Protein AF-A0A0D2IJ71-F1 (afdb_monomer_lite)

Sequence (264 aa):
MADVPNVIMETFVKALTQLKDAGAIVVDTTTNYTGAQLYTELGTKEKLLSQLTNFRTSMDDFLQHLRSKTCAIMQDPTEDFPHRDIELWKWALEASPDKGASKGAFRRDIYFAGEGGIVGVLERSDLDALVFPTTAKMSDHFAAGGGLPVITVPMGYLPQETETKWNARRDLVTEAPNKPFALGITGKAFSEPALIRIAAVFGGSSQVRLHARHYKLPASDFGSIMLGVTEIIKGLAVMLLLRKLASLSACSKVKGQLGRSTFN

Foldseek 3Di:
DPPDDPVLVVLVVVLVVLLVVLPDDDDDLPVQLQCPVVVVPDDPVLLLLLVLLVVCVVCVVVLVVCVVCQVVLQPDVVNVPPVNPCVSSVSSNVAHCVDDSSVVSNVSLLCLLDCNHDPVSCVVVVHAKDKDWPVPVSNVSNCVSVVWDKDKDWRAFDAQPKDFDAPPVNPDTPDHGRHIIIMIMIGDPPSVVVSVVSRVSSCVRRVRVVVHDDPDDDPDDVVNVVVVVVVVVVVVVVVVVVPPPPPPPPPDPDDDDDDDDDDD

Radius of gyration: 31.79 Å; chains: 1; bounding box: 114×88×58 Å

InterPro domains:
  IPR036928 Amidase signature (AS) superfamily [G3DSA:3.90.1300.10] (2-210)
  IPR036928 Amidase signature (AS) superfamily [SSF75304] (7-202)

Organism: Cladophialophora bantiana (strain ATCC 10958 / CBS 173.52 / CDC B-1940 / NIH 8579) (NCBI:txid1442370)

pLDDT: mean 82.83, std 18.31, range [32.78, 98.12]

Secondary structure (DSSP, 8-state):
-TTS-HHHHHHHHHHHHHHHHTT------GGG-THHHHHHHS-HHHHHHHHHHHHHHHSHHHHHHHHTTHHHHHH-GGGTTTTS--HHHHHHHH--TTSHHHHHHHHHHHHHHTTTSHHHHHHHTT-SEEEEETT-HHHHHHHHHTT--EEEEEEEE--TT---EE-TTSSSEEE-TT-EEEEEEEESTT-HHHHHHHHHHHHHHH-GGGG---SS--S--HHHHHHHHHHHHHHHHHHHHTTSSSSSSSSS--SS--------

Structure (mmCIF, N/CA/C/O backbone):
data_AF-A0A0D2IJ71-F1
#
_entry.id   AF-A0A0D2IJ71-F1
#
loop_
_atom_site.group_PDB
_atom_site.id
_atom_site.type_symbol
_atom_site.label_atom_id
_atom_site.label_alt_id
_atom_site.label_comp_id
_atom_site.label_asym_id
_atom_site.label_entity_id
_atom_site.label_seq_id
_atom_site.pdbx_PDB_ins_code
_atom_site.Cartn_x
_atom_site.Cartn_y
_atom_site.Cartn_z
_atom_site.occupancy
_atom_site.B_iso_or_equiv
_atom_site.auth_seq_id
_atom_site.auth_comp_id
_atom_site.auth_asym_id
_atom_site.auth_atom_id
_atom_site.pdbx_PDB_model_num
ATOM 1 N N . MET A 1 1 ? 7.033 9.416 6.584 1.00 45.84 1 MET A N 1
ATOM 2 C CA . MET A 1 1 ? 5.572 9.677 6.655 1.00 45.84 1 MET A CA 1
ATOM 3 C C . MET A 1 1 ? 5.155 11.049 6.089 1.00 45.84 1 MET A C 1
ATOM 5 O O . MET A 1 1 ? 3.997 11.409 6.235 1.00 45.84 1 MET A O 1
ATOM 9 N N . ALA A 1 2 ? 6.032 11.793 5.399 1.00 45.34 2 ALA A N 1
ATOM 10 C CA . ALA A 1 2 ? 5.814 13.212 5.073 1.00 45.34 2 ALA A CA 1
ATOM 11 C C . ALA A 1 2 ? 4.742 13.538 4.000 1.00 45.34 2 ALA A C 1
ATOM 13 O O . ALA A 1 2 ? 4.503 14.712 3.758 1.00 45.34 2 ALA A O 1
ATOM 14 N N . ASP A 1 3 ? 4.066 12.545 3.407 1.00 63.69 3 ASP A N 1
ATOM 15 C CA . ASP A 1 3 ? 3.124 12.745 2.285 1.00 63.69 3 ASP A CA 1
ATOM 16 C C . ASP A 1 3 ? 1.668 12.339 2.586 1.00 63.69 3 ASP A C 1
ATOM 18 O O . ASP A 1 3 ? 0.834 12.283 1.681 1.00 63.69 3 ASP A O 1
ATOM 22 N N . VAL A 1 4 ? 1.323 12.016 3.839 1.00 77.25 4 VAL A N 1
ATOM 23 C CA . VAL A 1 4 ? -0.066 11.666 4.184 1.00 77.25 4 VAL A CA 1
ATOM 24 C C . VAL A 1 4 ? -0.825 12.927 4.617 1.00 77.25 4 VAL A C 1
ATOM 26 O O . VAL A 1 4 ? -0.413 13.559 5.589 1.00 77.25 4 VAL A O 1
ATOM 29 N N . PRO A 1 5 ? -1.939 13.296 3.952 1.00 85.31 5 PRO A N 1
ATOM 30 C CA . PRO A 1 5 ? -2.751 14.446 4.345 1.00 85.31 5 PRO A CA 1
ATOM 31 C C . PRO A 1 5 ? -3.176 14.403 5.819 1.00 85.31 5 PRO A C 1
ATOM 33 O O . PRO A 1 5 ? -3.582 13.350 6.313 1.00 85.31 5 PRO A O 1
ATOM 36 N N . ASN A 1 6 ? -3.174 15.559 6.493 1.00 89.62 6 ASN A N 1
ATOM 37 C CA . ASN A 1 6 ? -3.509 15.672 7.922 1.00 89.62 6 ASN A CA 1
ATOM 38 C C . ASN A 1 6 ? -4.846 15.009 8.276 1.00 89.62 6 ASN A C 1
ATOM 40 O O . ASN A 1 6 ? -4.911 14.243 9.230 1.00 89.62 6 ASN A O 1
ATOM 44 N N . VAL A 1 7 ? -5.886 15.207 7.457 1.00 92.00 7 VAL A N 1
ATOM 45 C CA . VAL A 1 7 ? -7.207 14.592 7.681 1.00 92.00 7 VAL A CA 1
ATOM 46 C C . VAL A 1 7 ? -7.154 13.060 7.721 1.00 92.00 7 VAL A C 1
ATOM 48 O O . VAL A 1 7 ? -7.860 12.422 8.505 1.00 92.00 7 VAL A O 1
ATOM 51 N N . ILE A 1 8 ? -6.288 12.449 6.908 1.00 93.31 8 ILE A N 1
ATOM 52 C CA . ILE A 1 8 ? -6.104 10.996 6.888 1.00 93.31 8 ILE A CA 1
ATOM 53 C C . ILE A 1 8 ? -5.369 10.554 8.153 1.00 93.31 8 ILE A C 1
ATOM 55 O O . ILE A 1 8 ? -5.769 9.564 8.760 1.00 93.31 8 ILE A O 1
ATOM 59 N N . MET A 1 9 ? -4.353 11.303 8.591 1.00 93.25 9 MET A N 1
ATOM 60 C CA . MET A 1 9 ? -3.624 11.006 9.828 1.00 93.25 9 MET A CA 1
ATOM 61 C C . MET A 1 9 ? -4.495 11.163 11.079 1.00 93.25 9 MET A C 1
ATOM 63 O O . MET A 1 9 ? -4.471 10.299 11.949 1.00 93.25 9 MET A O 1
ATOM 67 N N . GLU A 1 10 ? -5.318 12.206 11.161 1.00 94.75 10 GLU A N 1
ATOM 68 C CA . GLU A 1 10 ? -6.273 12.392 12.261 1.00 94.75 10 GLU A CA 1
ATOM 69 C C . GLU A 1 10 ? -7.296 11.253 12.319 1.00 94.75 10 GLU A C 1
ATOM 71 O O . GLU A 1 10 ? -7.611 10.734 13.391 1.00 94.75 10 GLU A O 1
ATOM 76 N N . THR A 1 11 ? -7.798 10.827 11.157 1.00 95.19 11 THR A N 1
ATOM 77 C CA . THR A 1 11 ? -8.724 9.691 11.071 1.00 95.19 11 THR A CA 1
ATOM 78 C C . THR A 1 11 ? -8.025 8.379 11.428 1.00 95.19 11 THR A C 1
ATOM 80 O O . THR A 1 11 ? -8.609 7.538 12.106 1.00 95.19 11 THR A O 1
ATOM 83 N N . PHE A 1 12 ? -6.757 8.221 11.051 1.00 95.69 12 PHE A N 1
ATOM 84 C CA . PHE A 1 12 ? -5.942 7.073 11.434 1.00 95.69 12 PHE A CA 1
ATOM 85 C C . PHE A 1 12 ? -5.731 6.997 12.949 1.00 95.69 12 PHE A C 1
ATOM 87 O O . PHE A 1 12 ? -5.921 5.936 13.531 1.00 95.69 12 PHE A O 1
ATOM 94 N N . VAL A 1 13 ? -5.440 8.116 13.619 1.00 95.44 13 VAL A N 1
ATOM 95 C CA . VAL A 1 13 ? -5.340 8.151 15.089 1.00 95.44 13 VAL A CA 1
ATOM 96 C C . VAL A 1 13 ? -6.660 7.728 15.744 1.00 95.44 13 VAL A C 1
ATOM 98 O O . VAL A 1 13 ? -6.646 6.941 16.688 1.00 95.44 13 VAL A O 1
ATOM 101 N N . LYS A 1 14 ? -7.809 8.167 15.211 1.00 95.19 14 LYS A N 1
ATOM 102 C CA . LYS A 1 14 ? -9.128 7.699 15.680 1.00 95.19 14 LYS A CA 1
ATOM 103 C C . LYS A 1 14 ? -9.311 6.195 15.466 1.00 95.19 14 LYS A C 1
ATOM 105 O O . LYS A 1 14 ? -9.817 5.520 16.359 1.00 95.19 14 LYS A O 1
ATOM 110 N N . ALA A 1 15 ? -8.868 5.665 14.327 1.00 95.44 15 ALA A N 1
ATOM 111 C CA . ALA A 1 15 ? -8.917 4.234 14.045 1.00 95.44 15 ALA A CA 1
ATOM 112 C C . ALA A 1 15 ? -8.064 3.419 15.036 1.00 95.44 15 ALA A C 1
ATOM 114 O O . ALA A 1 15 ? -8.501 2.366 15.499 1.00 95.44 15 ALA A O 1
ATOM 115 N N . LEU A 1 16 ? -6.889 3.926 15.429 1.00 95.50 16 LEU A N 1
ATOM 116 C CA . LEU A 1 16 ? -6.069 3.307 16.476 1.00 95.50 16 LEU A CA 1
ATOM 117 C C . LEU A 1 16 ? -6.793 3.282 17.827 1.00 95.50 16 LEU A C 1
ATOM 119 O O . LEU A 1 16 ? -6.736 2.270 18.522 1.00 95.50 16 LEU A O 1
ATOM 123 N N . THR A 1 17 ? -7.497 4.357 18.193 1.00 95.56 17 THR A N 1
ATOM 124 C CA . THR A 1 17 ? -8.326 4.382 19.410 1.00 95.56 17 THR A CA 1
ATOM 125 C C . THR A 1 17 ? -9.444 3.344 19.345 1.00 95.56 17 THR A C 1
ATOM 127 O O . THR A 1 17 ? -9.599 2.573 20.281 1.00 95.56 17 THR A O 1
ATOM 130 N N . GLN A 1 18 ? -10.149 3.229 18.217 1.00 94.19 18 GLN A N 1
ATOM 131 C CA . GLN A 1 18 ? -11.199 2.215 18.040 1.00 94.19 18 GLN A CA 1
ATOM 132 C C . GLN A 1 18 ? -10.670 0.781 18.177 1.00 94.19 18 GLN A C 1
ATOM 134 O O . GLN A 1 18 ? -11.351 -0.078 18.733 1.00 94.19 18 GLN A O 1
ATOM 139 N N . LEU A 1 19 ? -9.457 0.510 17.686 1.00 94.88 19 LEU A N 1
ATOM 140 C CA . LEU A 1 19 ? -8.803 -0.786 17.877 1.00 94.88 19 LEU A CA 1
ATOM 141 C C . LEU A 1 19 ? -8.450 -1.029 19.351 1.00 94.88 19 LEU A C 1
ATOM 143 O O . LEU A 1 19 ? -8.685 -2.130 19.845 1.00 94.88 19 LEU A O 1
ATOM 147 N N . LYS A 1 20 ? -7.944 -0.011 20.066 1.00 95.44 20 LYS A N 1
ATOM 148 C CA . LYS A 1 20 ? -7.693 -0.095 21.517 1.00 95.44 20 LYS A CA 1
ATOM 149 C C . LYS A 1 20 ? -8.969 -0.391 22.299 1.00 95.44 20 LYS A C 1
ATOM 151 O O . LYS A 1 20 ? -8.970 -1.293 23.129 1.00 95.44 20 LYS A O 1
ATOM 156 N N . ASP A 1 21 ? -10.055 0.315 21.993 1.00 94.81 21 ASP A N 1
ATOM 157 C CA . ASP A 1 21 ? -11.359 0.132 22.642 1.00 94.81 21 ASP A CA 1
ATOM 158 C C . ASP A 1 21 ? -11.936 -1.269 22.380 1.00 94.81 21 ASP A C 1
ATOM 160 O O . ASP A 1 21 ? -12.636 -1.831 23.220 1.00 94.81 21 ASP A O 1
ATOM 164 N N . ALA A 1 22 ? -11.594 -1.867 21.236 1.00 93.62 22 ALA A N 1
ATOM 165 C CA . ALA A 1 22 ? -11.926 -3.248 20.901 1.00 93.62 22 ALA A CA 1
ATOM 166 C C . ALA A 1 22 ? -10.985 -4.296 21.538 1.00 93.62 22 ALA A C 1
ATOM 168 O O . ALA A 1 22 ? -11.128 -5.489 21.267 1.00 93.62 22 ALA A O 1
ATOM 169 N N . GLY A 1 23 ? -10.037 -3.870 22.379 1.00 94.12 23 GLY A N 1
ATOM 170 C CA . GLY A 1 23 ? -9.135 -4.736 23.141 1.00 94.12 23 GLY A CA 1
ATOM 171 C C . GLY A 1 23 ? -7.744 -4.934 22.534 1.00 94.12 23 GLY A C 1
ATOM 172 O O . GLY A 1 23 ? -6.982 -5.751 23.048 1.00 94.12 23 GLY A O 1
ATOM 173 N N . ALA A 1 24 ? -7.384 -4.220 21.463 1.00 95.38 24 ALA A N 1
ATOM 174 C CA . ALA A 1 24 ? -6.044 -4.317 20.887 1.00 95.38 24 ALA A CA 1
ATOM 175 C C . ALA A 1 24 ? -5.003 -3.554 21.723 1.00 95.38 24 ALA A C 1
ATOM 177 O O . ALA A 1 24 ? -5.217 -2.415 22.143 1.00 95.38 24 ALA A O 1
ATOM 178 N N . ILE A 1 25 ? -3.817 -4.142 21.878 1.00 95.88 25 ILE A N 1
ATOM 179 C CA . ILE A 1 25 ? -2.640 -3.427 22.377 1.00 95.88 25 ILE A CA 1
ATOM 180 C C . ILE A 1 25 ? -1.980 -2.749 21.177 1.00 95.88 25 ILE A C 1
ATOM 182 O O . ILE A 1 25 ? -1.459 -3.412 20.286 1.00 95.88 25 ILE A O 1
ATOM 186 N N . VAL A 1 26 ? -2.021 -1.418 21.134 1.00 94.56 26 VAL A N 1
ATOM 187 C CA . VAL A 1 26 ? -1.394 -0.648 20.050 1.00 94.56 26 VAL A CA 1
ATOM 188 C C . VAL A 1 26 ? -0.017 -0.181 20.493 1.00 94.56 26 VAL A C 1
ATOM 190 O O . VAL A 1 26 ? 0.105 0.595 21.443 1.00 94.56 26 VAL A O 1
ATOM 193 N N . VAL A 1 27 ? 0.996 -0.630 19.759 1.00 93.69 27 VAL A N 1
ATOM 194 C CA . VAL A 1 27 ? 2.407 -0.292 19.954 1.00 93.69 27 VAL A CA 1
ATOM 195 C C . VAL A 1 27 ? 2.842 0.678 18.857 1.00 93.69 27 VAL A C 1
ATOM 197 O O . VAL A 1 27 ? 2.508 0.490 17.688 1.00 93.69 27 VAL A O 1
ATOM 200 N N . ASP A 1 28 ? 3.581 1.724 19.226 1.00 91.31 28 ASP A N 1
ATOM 201 C CA . ASP A 1 28 ? 4.226 2.606 18.252 1.00 91.31 28 ASP A CA 1
ATOM 202 C C . ASP A 1 28 ? 5.468 1.913 17.675 1.00 91.31 28 ASP A C 1
ATOM 204 O O . ASP A 1 28 ? 6.398 1.567 18.402 1.00 91.31 28 ASP A O 1
ATOM 208 N N . THR A 1 29 ? 5.475 1.701 16.360 1.00 86.44 29 THR A N 1
ATOM 209 C CA . THR A 1 29 ? 6.545 0.993 15.647 1.00 86.44 29 THR A CA 1
ATOM 210 C C . THR A 1 29 ? 7.462 1.916 14.853 1.00 86.44 29 THR A C 1
ATOM 212 O O . THR A 1 29 ? 8.270 1.431 14.059 1.00 86.44 29 THR A O 1
ATOM 215 N N . THR A 1 30 ? 7.332 3.237 14.998 1.00 80.25 30 THR A N 1
ATOM 216 C CA . THR A 1 30 ? 8.079 4.220 14.193 1.00 80.25 30 THR A CA 1
ATOM 217 C C . THR A 1 30 ? 9.594 4.048 14.299 1.00 80.25 30 THR A C 1
ATOM 219 O O . THR A 1 30 ? 10.293 4.182 13.296 1.00 80.25 30 THR A O 1
ATOM 222 N N . THR A 1 31 ? 10.102 3.675 15.473 1.00 82.00 31 THR A N 1
ATOM 223 C CA . THR A 1 31 ? 11.534 3.440 15.724 1.00 82.00 31 THR A CA 1
ATOM 224 C C . THR A 1 31 ? 12.030 2.080 15.232 1.00 82.00 31 THR A C 1
ATOM 226 O O . THR A 1 31 ? 13.221 1.918 14.975 1.00 82.00 31 THR A O 1
ATOM 229 N N . ASN A 1 32 ? 11.133 1.110 15.044 1.00 86.75 32 ASN A N 1
ATOM 230 C CA . ASN A 1 32 ? 11.485 -0.264 14.675 1.00 86.75 32 ASN A CA 1
ATOM 231 C C . ASN A 1 32 ? 11.434 -0.511 13.160 1.00 86.75 32 ASN A C 1
ATOM 233 O O . ASN A 1 32 ? 11.752 -1.612 12.702 1.00 86.75 32 ASN A O 1
ATOM 237 N N . TYR A 1 33 ? 11.059 0.501 12.375 1.00 86.12 33 TYR A N 1
ATOM 238 C CA . TYR A 1 33 ? 10.909 0.443 10.920 1.00 86.12 33 TYR A CA 1
ATOM 239 C C . TYR A 1 33 ? 12.195 0.896 10.205 1.00 86.12 33 TYR A C 1
ATOM 241 O O . TYR A 1 33 ? 12.263 1.965 9.599 1.00 86.12 33 TYR A O 1
ATOM 249 N N . THR A 1 34 ? 13.243 0.074 10.283 1.00 92.44 34 THR A N 1
ATOM 250 C CA . THR A 1 34 ? 14.621 0.426 9.882 1.00 92.44 34 THR A CA 1
ATOM 251 C C . THR A 1 34 ? 14.779 0.796 8.402 1.00 92.44 34 THR A C 1
ATOM 253 O O . THR A 1 34 ? 15.571 1.674 8.066 1.00 92.44 34 THR A O 1
ATOM 256 N N . GLY A 1 35 ? 13.982 0.211 7.506 1.00 92.06 35 GLY A N 1
ATOM 257 C CA . GLY A 1 35 ? 13.978 0.550 6.083 1.00 92.06 35 GLY A CA 1
ATOM 258 C C . GLY A 1 35 ? 13.175 1.802 5.721 1.00 92.06 35 GLY A C 1
ATOM 259 O O . GLY A 1 35 ? 13.248 2.240 4.573 1.00 92.06 35 GLY A O 1
ATOM 260 N N . ALA A 1 36 ? 12.423 2.403 6.654 1.00 90.44 36 ALA A N 1
ATOM 261 C CA . ALA A 1 36 ? 11.521 3.511 6.330 1.00 90.44 36 ALA A CA 1
ATOM 262 C C . ALA A 1 36 ? 12.259 4.768 5.869 1.00 90.44 36 ALA A C 1
ATOM 264 O O . ALA A 1 36 ? 11.872 5.395 4.877 1.00 90.44 36 ALA A O 1
ATOM 265 N N . GLN A 1 37 ? 13.320 5.138 6.587 1.00 90.25 37 GLN A N 1
ATOM 266 C CA . GLN A 1 37 ? 14.126 6.304 6.243 1.00 90.25 37 GLN A CA 1
ATOM 267 C C . GLN A 1 37 ? 14.838 6.087 4.907 1.00 90.25 37 GLN A C 1
ATOM 269 O O . GLN A 1 37 ? 14.672 6.895 3.996 1.00 90.25 37 GLN A O 1
ATOM 274 N N . LEU A 1 38 ? 15.511 4.941 4.755 1.00 91.31 38 LEU A N 1
ATOM 275 C CA . LEU A 1 38 ? 16.199 4.571 3.517 1.00 91.31 38 LEU A CA 1
ATOM 276 C C . LEU A 1 38 ? 15.254 4.617 2.313 1.00 91.31 38 LEU A C 1
ATOM 278 O O . LEU A 1 38 ? 15.589 5.199 1.289 1.00 91.31 38 LEU A O 1
ATOM 282 N N . TYR A 1 39 ? 14.047 4.058 2.432 1.00 91.56 39 TYR A N 1
ATOM 283 C CA . TYR A 1 39 ? 13.063 4.118 1.353 1.00 91.56 39 TYR A CA 1
ATOM 284 C C . TYR A 1 39 ? 12.580 5.543 1.075 1.00 91.56 39 TYR A C 1
ATOM 286 O O . TYR A 1 39 ? 12.355 5.906 -0.078 1.00 91.56 39 TYR A O 1
ATOM 294 N N . THR A 1 40 ? 12.408 6.367 2.107 1.00 89.12 40 THR A N 1
ATOM 295 C CA . THR A 1 40 ? 11.977 7.762 1.940 1.00 89.12 40 THR A CA 1
ATOM 296 C C . THR A 1 40 ? 13.007 8.563 1.142 1.00 89.12 40 THR A C 1
ATOM 298 O O . THR A 1 40 ? 12.614 9.300 0.240 1.00 89.12 40 THR A O 1
ATOM 301 N N . GLU A 1 41 ? 14.294 8.349 1.411 1.00 91.31 41 GLU A N 1
ATOM 302 C CA . GLU A 1 41 ? 15.420 9.035 0.765 1.00 91.31 41 GLU A CA 1
ATOM 303 C C . GLU A 1 41 ? 15.647 8.611 -0.698 1.00 91.31 41 GLU A C 1
ATOM 305 O O . GLU A 1 41 ? 16.245 9.366 -1.463 1.00 91.31 41 GLU A O 1
ATOM 310 N N . LEU A 1 42 ? 15.136 7.448 -1.123 1.00 90.12 42 LEU A N 1
ATOM 311 C CA . LEU A 1 42 ? 15.241 7.008 -2.518 1.00 90.12 42 LEU A CA 1
ATOM 312 C C . LEU A 1 42 ? 14.436 7.905 -3.471 1.00 90.12 42 LEU A C 1
ATOM 314 O O . LEU A 1 42 ? 13.250 8.195 -3.258 1.00 90.12 42 LEU A O 1
ATOM 318 N N . GLY A 1 43 ? 15.052 8.246 -4.601 1.00 90.62 43 GLY A N 1
ATOM 319 C CA . GLY A 1 43 ? 14.399 8.939 -5.701 1.00 90.62 43 GLY A CA 1
ATOM 320 C C . GLY A 1 43 ? 13.364 8.063 -6.414 1.00 90.62 43 GLY A C 1
ATOM 321 O O . GLY A 1 43 ? 13.421 6.831 -6.399 1.00 90.62 43 GLY A O 1
ATOM 322 N N . THR A 1 44 ? 12.416 8.696 -7.109 1.00 88.19 44 THR A N 1
ATOM 323 C CA . THR A 1 44 ? 11.331 7.997 -7.827 1.00 88.19 44 THR A CA 1
ATOM 324 C C . THR A 1 44 ? 11.854 6.964 -8.828 1.00 88.19 44 THR A C 1
ATOM 326 O O . THR A 1 44 ? 11.320 5.860 -8.911 1.00 88.19 44 THR A O 1
ATOM 329 N N . LYS A 1 45 ? 12.931 7.289 -9.558 1.00 88.00 45 LYS A N 1
ATOM 330 C CA . LYS A 1 45 ? 13.547 6.371 -10.531 1.00 88.00 45 LYS A CA 1
ATOM 331 C C . LYS A 1 45 ? 14.136 5.127 -9.867 1.00 88.00 45 LYS A C 1
ATOM 333 O O . LYS A 1 45 ? 14.041 4.042 -10.423 1.00 88.00 45 LYS A O 1
ATOM 338 N N . GLU A 1 46 ? 14.719 5.270 -8.682 1.00 88.00 46 GLU A N 1
ATOM 339 C CA . GLU A 1 46 ? 15.356 4.164 -7.960 1.00 88.00 46 GLU A CA 1
ATOM 340 C C . GLU A 1 46 ? 14.312 3.223 -7.359 1.00 88.00 46 GLU A C 1
ATOM 342 O O . GLU A 1 46 ? 14.452 2.006 -7.475 1.00 88.00 46 GLU A O 1
ATOM 347 N N . LYS A 1 47 ? 13.234 3.785 -6.789 1.00 89.12 47 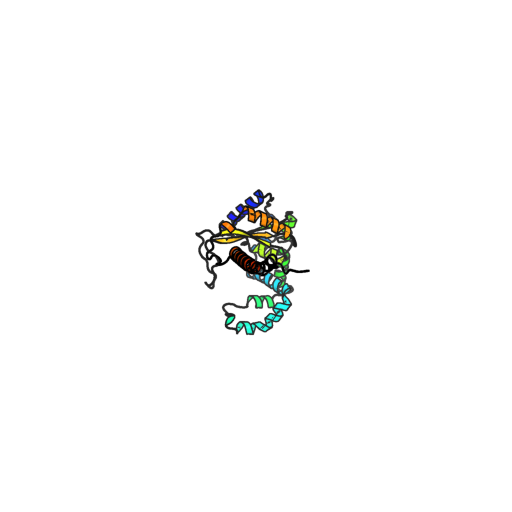LYS A N 1
ATOM 348 C CA . LYS A 1 47 ? 12.060 3.024 -6.332 1.00 89.12 47 LYS A CA 1
ATOM 349 C C . LYS A 1 47 ? 11.452 2.219 -7.480 1.00 89.12 47 LYS A C 1
ATOM 351 O O . LYS A 1 47 ? 11.198 1.027 -7.335 1.00 89.12 47 LYS A O 1
ATOM 356 N N . LEU A 1 48 ? 11.274 2.859 -8.636 1.00 89.81 48 LEU A N 1
ATOM 357 C CA . LEU A 1 48 ? 10.733 2.208 -9.824 1.00 89.81 48 LEU A CA 1
ATOM 358 C C . LEU A 1 48 ? 11.672 1.116 -10.359 1.00 89.81 48 LEU A C 1
ATOM 360 O O . LEU A 1 48 ? 11.210 0.027 -10.676 1.00 89.81 48 LEU A O 1
ATOM 364 N N . LEU A 1 49 ? 12.985 1.358 -10.406 1.00 90.88 49 LEU A N 1
ATOM 365 C CA . LEU A 1 49 ? 13.957 0.353 -10.847 1.00 90.88 49 LEU A CA 1
ATOM 366 C C . LEU A 1 49 ? 13.927 -0.907 -9.969 1.00 90.88 49 LEU A C 1
ATOM 368 O O . LEU A 1 49 ? 14.046 -2.014 -10.493 1.00 90.88 49 LEU A O 1
ATOM 372 N N . SER A 1 50 ? 13.737 -0.742 -8.656 1.00 88.56 50 SER A N 1
ATOM 373 C CA . SER A 1 50 ? 13.548 -1.845 -7.703 1.00 88.56 50 SER A CA 1
ATOM 374 C C . SER A 1 50 ? 12.363 -2.724 -8.108 1.00 88.56 50 SER A C 1
ATOM 376 O O . SER A 1 50 ? 12.521 -3.919 -8.365 1.00 88.56 50 SER A O 1
ATOM 378 N N . GLN A 1 51 ? 11.201 -2.092 -8.299 1.00 88.56 51 GLN A N 1
ATOM 379 C CA . GLN A 1 51 ? 9.952 -2.756 -8.678 1.00 88.56 51 GLN A CA 1
ATOM 380 C C . GLN A 1 51 ? 10.051 -3.443 -10.042 1.00 88.56 51 GLN A C 1
ATOM 382 O O . GLN A 1 51 ? 9.634 -4.589 -10.182 1.00 88.56 51 GLN A O 1
ATOM 387 N N . LEU A 1 52 ? 10.635 -2.777 -11.041 1.00 90.56 52 LEU A N 1
ATOM 388 C CA . LEU A 1 52 ? 10.798 -3.344 -12.381 1.00 90.56 52 LEU A CA 1
ATOM 389 C C . LEU A 1 52 ? 11.775 -4.523 -12.390 1.00 90.56 52 LEU A C 1
ATOM 391 O O . LEU A 1 52 ? 11.548 -5.487 -13.115 1.00 90.56 52 LEU A O 1
ATOM 395 N N . THR A 1 53 ? 12.831 -4.485 -11.570 1.00 90.19 53 THR A N 1
ATOM 396 C CA . THR A 1 53 ? 13.780 -5.604 -11.463 1.00 90.19 53 THR A CA 1
ATOM 397 C C . THR A 1 53 ? 13.135 -6.813 -10.781 1.00 90.19 53 THR A C 1
ATOM 399 O O . THR A 1 53 ? 13.311 -7.943 -11.242 1.00 90.19 53 THR A O 1
ATOM 402 N N . ASN A 1 54 ? 12.333 -6.590 -9.734 1.00 87.56 54 ASN A N 1
ATOM 403 C CA . ASN A 1 54 ? 11.544 -7.647 -9.099 1.00 87.56 54 ASN A CA 1
ATOM 404 C C . ASN A 1 54 ? 10.511 -8.236 -10.081 1.00 87.56 54 ASN A C 1
ATOM 406 O O . ASN A 1 54 ? 10.477 -9.448 -10.294 1.00 87.56 54 ASN A O 1
ATOM 410 N N . PHE A 1 55 ? 9.750 -7.379 -10.768 1.00 88.12 55 PHE A N 1
ATOM 411 C CA . PHE A 1 55 ? 8.783 -7.787 -11.788 1.00 88.12 55 PHE A CA 1
ATOM 412 C C . PHE A 1 55 ? 9.434 -8.596 -12.913 1.00 88.12 55 PHE A C 1
ATOM 414 O O . PHE A 1 55 ? 8.921 -9.650 -13.284 1.00 88.12 55 PHE A O 1
ATOM 421 N N . ARG A 1 56 ? 10.598 -8.154 -13.412 1.00 88.56 56 ARG A N 1
ATOM 422 C CA . ARG A 1 56 ? 11.375 -8.882 -14.421 1.00 88.56 56 ARG A CA 1
ATOM 423 C C . ARG A 1 56 ? 11.747 -10.280 -13.952 1.00 88.56 56 ARG A C 1
ATOM 425 O O . ARG A 1 56 ? 11.546 -11.227 -14.699 1.00 88.56 56 ARG A O 1
ATOM 432 N N . THR A 1 57 ? 12.233 -10.399 -12.721 1.00 86.06 57 THR A N 1
ATOM 433 C CA . THR A 1 57 ? 12.637 -11.684 -12.134 1.00 86.06 57 THR A CA 1
ATOM 434 C C . THR A 1 57 ? 11.438 -12.619 -11.946 1.00 86.06 57 THR A C 1
ATOM 436 O O . THR A 1 57 ? 11.547 -13.817 -12.186 1.00 86.06 57 THR A O 1
ATOM 439 N N . SER A 1 58 ? 10.279 -12.074 -11.567 1.00 85.44 58 SER A N 1
ATOM 440 C CA . SER A 1 58 ? 9.063 -12.850 -11.288 1.00 85.44 58 SER A CA 1
ATOM 441 C C . SER A 1 58 ? 8.271 -13.241 -12.542 1.00 85.44 58 SER A C 1
ATOM 443 O O . SER A 1 58 ? 7.542 -14.228 -12.528 1.00 85.44 58 SER A O 1
ATOM 445 N N . MET A 1 59 ? 8.377 -12.464 -13.624 1.00 88.00 59 MET A N 1
ATOM 446 C CA . MET A 1 59 ? 7.579 -12.625 -14.847 1.00 88.00 59 MET A CA 1
ATOM 447 C C . MET A 1 59 ? 8.446 -12.659 -16.112 1.00 88.00 59 MET A C 1
ATOM 449 O O . MET A 1 59 ? 8.055 -12.141 -17.162 1.00 88.00 59 MET A O 1
ATOM 453 N N . ASP A 1 60 ? 9.635 -13.259 -16.019 1.00 86.62 60 ASP A N 1
ATOM 454 C CA . ASP A 1 60 ? 10.644 -13.228 -17.081 1.00 86.62 60 ASP A CA 1
ATOM 455 C C . ASP A 1 60 ? 10.109 -13.795 -18.402 1.00 86.62 60 ASP A C 1
ATOM 457 O O . ASP A 1 60 ? 10.160 -13.121 -19.435 1.00 86.62 60 ASP A O 1
ATOM 461 N N . ASP A 1 61 ? 9.503 -14.982 -18.340 1.00 85.56 61 ASP A N 1
ATOM 462 C CA . ASP A 1 61 ? 8.933 -15.667 -19.499 1.00 85.56 61 ASP A CA 1
ATOM 463 C C . ASP A 1 61 ? 7.833 -14.831 -20.157 1.00 85.56 61 ASP A C 1
ATOM 465 O O . ASP A 1 61 ? 7.832 -14.629 -21.372 1.00 85.56 61 ASP A O 1
ATOM 469 N N . PHE A 1 62 ? 6.907 -14.287 -19.364 1.00 85.31 62 PHE A N 1
ATOM 470 C CA . PHE A 1 62 ? 5.824 -13.440 -19.867 1.00 85.31 62 PHE A CA 1
ATOM 471 C C . PHE A 1 62 ? 6.365 -12.200 -20.592 1.00 85.31 62 PHE A C 1
ATOM 473 O O . PHE A 1 62 ? 5.933 -11.876 -21.701 1.00 85.31 62 PHE A O 1
ATOM 480 N N . LEU A 1 63 ? 7.358 -11.536 -20.000 1.00 83.25 63 LEU A N 1
ATOM 481 C CA . LEU A 1 63 ? 7.994 -10.361 -20.585 1.00 83.25 63 LEU A CA 1
ATOM 482 C C . LEU A 1 63 ? 8.714 -10.687 -21.898 1.00 83.25 63 LEU A C 1
ATOM 484 O O . LEU A 1 63 ? 8.580 -9.939 -22.869 1.00 83.25 63 LEU A O 1
ATOM 488 N N . GLN A 1 64 ? 9.421 -11.819 -21.972 1.00 82.44 64 GLN A N 1
ATOM 489 C CA . GLN A 1 64 ? 10.066 -12.255 -23.214 1.00 82.44 64 GLN A CA 1
ATOM 490 C C . GLN A 1 64 ? 9.052 -12.422 -24.355 1.00 82.44 64 GLN A C 1
ATOM 492 O O . GLN A 1 64 ? 9.307 -11.962 -25.470 1.00 82.44 64 GLN A O 1
ATOM 497 N N . HIS A 1 65 ? 7.874 -12.991 -24.080 1.00 83.38 65 HIS A N 1
ATOM 498 C CA . HIS A 1 65 ? 6.807 -13.110 -25.078 1.00 83.38 65 HIS A CA 1
ATOM 499 C C . HIS A 1 65 ? 6.294 -11.739 -25.543 1.00 83.38 65 HIS A C 1
ATOM 501 O O . HIS A 1 65 ? 6.106 -11.525 -26.745 1.00 83.38 65 HIS A O 1
ATOM 507 N N . LEU A 1 66 ? 6.105 -10.787 -24.622 1.00 77.94 66 LEU A N 1
ATOM 508 C CA . LEU A 1 66 ? 5.642 -9.435 -24.954 1.00 77.94 66 LEU A CA 1
ATOM 509 C C . LEU A 1 66 ? 6.629 -8.647 -25.816 1.00 77.94 66 LEU A C 1
ATOM 511 O O . LEU A 1 66 ? 6.196 -7.846 -26.645 1.00 77.94 66 LEU A O 1
ATOM 515 N N . ARG A 1 67 ? 7.939 -8.895 -25.685 1.00 80.31 67 ARG A N 1
ATOM 516 C CA . ARG A 1 67 ? 8.972 -8.210 -26.481 1.00 80.31 67 ARG A CA 1
ATOM 517 C C . ARG A 1 67 ? 8.685 -8.283 -27.983 1.00 80.31 67 ARG A C 1
ATOM 519 O O . ARG A 1 67 ? 8.798 -7.273 -28.676 1.00 80.31 67 ARG A O 1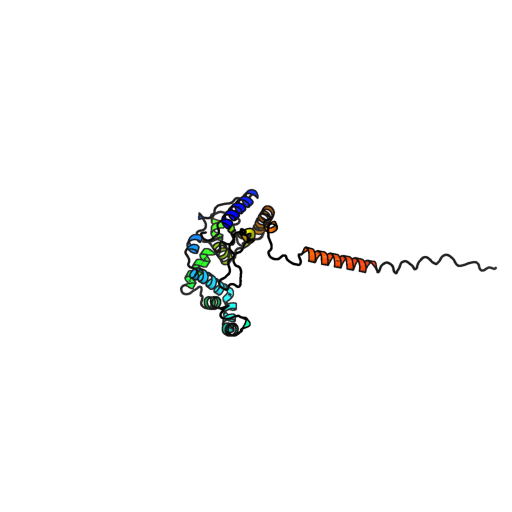
ATOM 526 N N . SER A 1 68 ? 8.243 -9.448 -28.457 1.00 79.12 68 SER A N 1
ATOM 527 C CA . SER A 1 68 ? 7.898 -9.692 -29.866 1.00 79.12 68 SER A CA 1
ATOM 528 C C . SER A 1 68 ? 6.654 -8.933 -30.355 1.00 79.12 68 SER A C 1
ATOM 530 O O . SER A 1 68 ? 6.467 -8.781 -31.559 1.00 79.12 68 SER A O 1
ATOM 532 N N . LYS A 1 69 ? 5.815 -8.431 -29.439 1.00 82.25 69 LYS A N 1
ATOM 533 C CA . LYS A 1 69 ? 4.531 -7.775 -29.739 1.00 82.25 69 LYS A CA 1
ATOM 534 C C . LYS A 1 69 ? 4.576 -6.249 -29.658 1.00 82.25 69 LYS A C 1
ATOM 536 O O . LYS A 1 69 ? 3.607 -5.599 -30.033 1.00 82.25 69 LYS A O 1
ATOM 541 N N . THR A 1 70 ? 5.685 -5.669 -29.202 1.00 84.12 70 THR A N 1
ATOM 542 C CA . THR A 1 70 ? 5.811 -4.218 -28.969 1.00 84.12 70 THR A CA 1
ATOM 543 C C . THR A 1 70 ? 5.493 -3.373 -30.208 1.00 84.12 70 THR A C 1
ATOM 545 O O . THR A 1 70 ? 4.766 -2.391 -30.095 1.00 84.12 70 THR A O 1
ATOM 548 N N . CYS A 1 71 ? 5.946 -3.781 -31.400 1.00 84.94 71 CYS A N 1
ATOM 549 C CA . CYS A 1 71 ? 5.615 -3.086 -32.649 1.00 84.94 71 CYS A CA 1
ATOM 550 C C . CYS A 1 71 ? 4.118 -3.120 -32.971 1.00 84.94 71 CYS A C 1
ATOM 552 O O . CYS A 1 71 ? 3.582 -2.107 -33.406 1.00 84.94 71 CYS A O 1
ATOM 554 N N . ALA A 1 72 ? 3.449 -4.254 -32.741 1.00 87.25 72 ALA A N 1
ATOM 555 C CA . ALA A 1 72 ? 2.019 -4.384 -33.003 1.00 87.25 72 ALA A CA 1
ATOM 556 C C . ALA A 1 72 ? 1.204 -3.458 -32.087 1.00 87.25 72 ALA A C 1
ATOM 558 O O . ALA A 1 72 ? 0.330 -2.750 -32.569 1.00 87.25 72 ALA A O 1
ATOM 559 N N . ILE A 1 73 ? 1.564 -3.389 -30.800 1.00 86.81 73 ILE A N 1
ATOM 560 C CA . ILE A 1 73 ? 0.922 -2.492 -29.822 1.00 86.81 73 ILE A CA 1
ATOM 561 C C . ILE A 1 73 ? 1.087 -1.024 -30.239 1.00 86.81 73 ILE A C 1
ATOM 563 O O . ILE A 1 73 ? 0.137 -0.258 -30.208 1.00 86.81 73 ILE A O 1
ATOM 567 N N . MET A 1 74 ? 2.284 -0.629 -30.682 1.00 89.75 74 MET A N 1
ATOM 568 C CA . MET A 1 74 ? 2.558 0.752 -31.102 1.00 89.75 74 MET A CA 1
ATOM 569 C C . MET A 1 74 ? 1.872 1.157 -32.418 1.00 89.75 74 MET A C 1
ATOM 571 O O . MET A 1 74 ? 1.800 2.347 -32.718 1.00 89.75 74 MET A O 1
ATOM 575 N N . GLN A 1 75 ? 1.435 0.190 -33.229 1.00 92.06 75 GLN A N 1
ATOM 576 C CA . GLN A 1 75 ? 0.781 0.424 -34.521 1.00 92.06 75 GLN A CA 1
ATOM 577 C C . GLN A 1 75 ? -0.745 0.341 -34.444 1.00 92.06 75 GLN A C 1
ATOM 579 O O . GLN A 1 75 ? -1.416 0.847 -35.344 1.00 92.06 75 GLN A O 1
ATOM 584 N N . ASP A 1 76 ? -1.293 -0.293 -33.406 1.00 92.44 76 ASP A N 1
ATOM 585 C CA . ASP A 1 76 ? -2.732 -0.416 -33.222 1.00 92.44 76 ASP A CA 1
ATOM 586 C C . ASP A 1 76 ? -3.319 0.917 -32.715 1.00 92.44 76 ASP A C 1
ATOM 588 O O . ASP A 1 76 ? -2.995 1.356 -31.609 1.00 92.44 76 ASP A O 1
ATOM 592 N N . PRO A 1 77 ? -4.201 1.584 -33.483 1.00 93.00 77 PRO A N 1
ATOM 593 C CA . PRO A 1 77 ? -4.799 2.847 -33.059 1.00 93.00 77 PRO A CA 1
ATOM 594 C C . PRO A 1 77 ? -5.702 2.703 -31.824 1.00 93.00 77 PRO A C 1
ATOM 596 O O . PRO A 1 77 ? -5.982 3.703 -31.166 1.00 93.00 77 PRO A O 1
ATOM 599 N N . THR A 1 78 ? -6.166 1.493 -31.491 1.00 93.75 78 THR A N 1
ATOM 600 C CA . THR A 1 78 ? -6.987 1.247 -30.294 1.00 93.75 78 THR A CA 1
ATOM 601 C C . THR A 1 78 ? -6.179 1.271 -28.997 1.00 93.75 78 THR A C 1
ATOM 603 O O . THR A 1 78 ? -6.753 1.507 -27.934 1.00 93.75 78 THR A O 1
ATOM 606 N N . GLU A 1 79 ? -4.856 1.106 -29.081 1.00 91.56 79 GLU A N 1
ATOM 607 C CA . GLU A 1 79 ? -3.939 1.166 -27.938 1.00 91.56 79 GLU A CA 1
ATOM 608 C C . GLU A 1 79 ? -3.571 2.609 -27.546 1.00 91.56 79 GLU A C 1
ATOM 610 O O . GLU A 1 79 ? -2.968 2.820 -26.497 1.00 91.56 79 GLU A O 1
ATOM 615 N N . ASP A 1 80 ? -3.964 3.622 -28.337 1.00 90.12 80 ASP A N 1
ATOM 616 C CA . ASP A 1 80 ? -3.766 5.051 -28.021 1.00 90.12 80 ASP A CA 1
ATOM 617 C C . ASP A 1 80 ? -2.278 5.418 -27.799 1.00 90.12 80 ASP A C 1
ATOM 619 O O . ASP A 1 80 ? -1.915 6.272 -26.986 1.00 90.12 80 ASP A O 1
ATOM 623 N N . PHE A 1 81 ? -1.370 4.754 -28.520 1.00 90.38 81 PHE A N 1
ATOM 624 C CA . PHE A 1 81 ? 0.051 5.101 -28.527 1.00 90.38 81 PHE A CA 1
ATOM 625 C C . PHE A 1 81 ? 0.278 6.429 -29.287 1.00 90.38 81 PHE A C 1
ATOM 627 O O . PHE A 1 81 ? -0.277 6.605 -30.373 1.00 90.38 81 PHE A O 1
ATOM 634 N N . PRO A 1 82 ? 1.117 7.369 -28.793 1.00 90.69 82 PRO A N 1
ATOM 635 C CA . PRO A 1 82 ? 1.975 7.296 -27.604 1.00 90.69 82 PRO A CA 1
ATOM 636 C C . PRO A 1 82 ? 1.349 7.842 -26.307 1.00 90.69 82 PRO A C 1
ATOM 638 O O . PRO A 1 82 ? 2.053 7.955 -25.307 1.00 90.69 82 PRO A O 1
ATOM 641 N N . HIS A 1 83 ? 0.062 8.204 -26.278 1.00 87.00 83 HIS A N 1
ATOM 642 C CA . HIS A 1 83 ? -0.586 8.702 -25.054 1.00 87.00 83 HIS A CA 1
ATOM 643 C C . HIS A 1 83 ? -0.682 7.631 -23.951 1.00 87.00 83 HIS A C 1
ATOM 645 O O . HIS A 1 83 ? -0.673 7.964 -22.757 1.00 87.00 83 HIS A O 1
ATOM 651 N N . ARG A 1 84 ? -0.721 6.352 -24.343 1.00 88.06 84 ARG A N 1
ATOM 652 C CA . ARG A 1 84 ? -0.542 5.167 -23.493 1.00 88.06 84 ARG A CA 1
ATOM 653 C C . ARG A 1 84 ? 0.702 4.407 -23.945 1.00 88.06 84 ARG A C 1
ATOM 655 O O . ARG A 1 84 ? 0.639 3.476 -24.740 1.00 88.06 84 ARG A O 1
ATOM 662 N N . ASP A 1 85 ? 1.858 4.873 -23.484 1.00 90.06 85 ASP A N 1
ATOM 663 C CA . ASP A 1 85 ? 3.138 4.282 -23.861 1.00 90.06 85 ASP A CA 1
ATOM 664 C C . ASP A 1 85 ? 3.426 2.942 -23.157 1.00 90.06 85 ASP A C 1
ATOM 666 O O . ASP A 1 85 ? 2.736 2.508 -22.233 1.00 90.06 85 ASP A O 1
ATOM 670 N N . ILE A 1 86 ? 4.489 2.291 -23.629 1.00 89.12 86 ILE A N 1
ATOM 671 C CA . ILE A 1 86 ? 4.984 1.002 -23.135 1.00 89.12 86 ILE A CA 1
ATOM 672 C C . ILE A 1 86 ? 6.371 1.131 -22.480 1.00 89.12 86 ILE A C 1
ATOM 674 O O . ILE A 1 86 ? 7.114 0.151 -22.392 1.00 89.12 86 ILE A O 1
ATOM 678 N N . GLU A 1 87 ? 6.768 2.334 -22.052 1.00 89.12 87 GLU A N 1
ATOM 679 C CA . GLU A 1 87 ? 8.137 2.613 -21.593 1.00 89.12 87 GLU A CA 1
ATOM 680 C C . GLU A 1 87 ? 8.493 1.829 -20.330 1.00 89.12 87 GLU A C 1
ATOM 682 O O . GLU A 1 87 ? 9.573 1.245 -20.253 1.00 89.12 87 GLU A O 1
ATOM 687 N N . LEU A 1 88 ? 7.564 1.698 -19.376 1.00 88.50 88 LEU A N 1
ATOM 688 C CA . LEU A 1 88 ? 7.785 0.879 -18.176 1.00 88.50 88 LEU A CA 1
ATOM 689 C C . LEU A 1 88 ? 8.072 -0.590 -18.513 1.00 88.50 88 LEU A C 1
ATOM 691 O O . LEU A 1 88 ? 8.888 -1.229 -17.849 1.00 88.50 88 LEU A O 1
ATOM 695 N N . TRP A 1 89 ? 7.435 -1.130 -19.554 1.00 86.25 89 TRP A N 1
ATOM 696 C CA . TRP A 1 89 ? 7.674 -2.505 -19.994 1.00 86.25 89 TRP A CA 1
ATOM 697 C C . TRP A 1 89 ? 9.030 -2.647 -20.677 1.00 86.25 89 TRP A C 1
ATOM 699 O O . TRP A 1 89 ? 9.740 -3.619 -20.421 1.00 86.25 89 TRP A O 1
ATOM 709 N N . LYS A 1 90 ? 9.422 -1.667 -21.500 1.00 86.31 90 LYS A N 1
ATOM 710 C CA . LYS A 1 90 ? 10.770 -1.622 -22.083 1.00 86.31 90 LYS A CA 1
ATOM 711 C C . LYS A 1 90 ? 11.836 -1.565 -20.989 1.00 86.31 90 LYS A C 1
ATOM 713 O O . LYS A 1 90 ? 12.780 -2.346 -21.024 1.00 86.31 90 LYS A O 1
ATOM 718 N N . TRP A 1 91 ? 11.639 -0.734 -19.966 1.00 88.88 91 TRP A N 1
ATOM 719 C CA . TRP A 1 91 ? 12.559 -0.648 -18.830 1.00 88.88 91 TRP A CA 1
ATOM 720 C C . TRP A 1 91 ? 12.619 -1.958 -18.035 1.00 88.88 91 TRP A C 1
ATOM 722 O O . TRP A 1 91 ? 13.700 -2.372 -17.624 1.00 88.88 91 TRP A O 1
ATOM 732 N N . ALA A 1 92 ? 11.490 -2.652 -17.849 1.00 89.56 92 ALA A N 1
ATOM 733 C CA . ALA A 1 92 ? 11.480 -3.976 -17.221 1.00 89.56 92 ALA A CA 1
ATOM 734 C C . ALA A 1 92 ? 12.276 -5.012 -18.031 1.00 89.56 92 ALA A C 1
ATOM 736 O O . ALA A 1 92 ? 13.002 -5.810 -17.446 1.00 89.56 92 ALA A O 1
ATOM 737 N N . LEU A 1 93 ? 12.166 -4.996 -19.365 1.00 87.06 93 LEU A N 1
ATOM 738 C CA . LEU A 1 93 ? 12.913 -5.897 -20.255 1.00 87.06 93 LEU A CA 1
ATOM 739 C C . LEU A 1 93 ? 14.431 -5.688 -20.182 1.00 87.06 93 LEU A C 1
ATOM 741 O O . LEU A 1 93 ? 15.189 -6.630 -20.413 1.00 87.06 93 LEU A O 1
ATOM 745 N N . GLU A 1 94 ? 14.866 -4.468 -19.873 1.00 87.38 94 GLU A N 1
ATOM 746 C CA . GLU A 1 94 ? 16.277 -4.103 -19.718 1.00 87.38 94 GLU A CA 1
ATOM 747 C C . GLU A 1 94 ? 16.805 -4.322 -18.292 1.00 87.38 94 GLU A C 1
ATOM 749 O O . GLU A 1 94 ? 18.018 -4.426 -18.088 1.00 87.38 94 GLU A O 1
ATOM 754 N N . ALA A 1 95 ? 15.917 -4.416 -17.298 1.00 89.94 95 ALA A N 1
ATOM 755 C CA . ALA A 1 95 ? 16.292 -4.650 -15.912 1.00 89.94 95 ALA A CA 1
ATOM 756 C C . ALA A 1 95 ? 16.931 -6.037 -15.722 1.00 89.94 95 ALA A C 1
ATOM 758 O O . ALA A 1 95 ? 16.578 -7.022 -16.372 1.00 89.94 95 ALA A O 1
ATOM 759 N N . SER A 1 96 ? 17.884 -6.131 -14.793 1.00 88.38 96 SER A N 1
ATOM 760 C CA . SER A 1 96 ? 18.550 -7.392 -14.462 1.00 88.38 96 SER A CA 1
ATOM 761 C C . SER A 1 96 ? 18.935 -7.435 -12.982 1.00 88.38 96 SER A C 1
ATOM 763 O O . SER A 1 96 ? 19.617 -6.519 -12.517 1.00 88.38 96 SER A O 1
ATOM 765 N N . PRO A 1 97 ? 18.577 -8.494 -12.234 1.00 87.12 97 PRO A N 1
ATOM 766 C CA . PRO A 1 97 ? 18.944 -8.610 -10.821 1.00 87.12 97 PRO A CA 1
ATOM 767 C C . PRO A 1 97 ? 20.461 -8.752 -10.601 1.00 87.12 97 PRO A C 1
ATOM 769 O O . PRO A 1 97 ? 20.944 -8.528 -9.493 1.00 87.12 97 PRO A O 1
ATOM 772 N N . ASP A 1 98 ? 21.234 -9.049 -11.651 1.00 89.50 98 ASP A N 1
ATOM 773 C CA . ASP A 1 98 ? 22.662 -9.369 -11.552 1.00 89.50 98 ASP A CA 1
ATOM 774 C C . ASP A 1 98 ? 23.600 -8.287 -12.097 1.00 89.50 98 ASP A C 1
ATOM 776 O O . ASP A 1 98 ? 24.823 -8.414 -11.969 1.00 89.50 98 ASP A O 1
ATOM 780 N N . LYS A 1 99 ? 23.069 -7.211 -12.692 1.00 87.94 99 LYS A N 1
ATOM 781 C CA . LYS A 1 99 ? 23.876 -6.208 -13.405 1.00 87.94 99 LYS A CA 1
ATOM 782 C C . LYS A 1 99 ? 23.569 -4.770 -12.991 1.00 87.94 99 LYS A C 1
ATOM 784 O O . LYS A 1 99 ? 22.436 -4.414 -12.678 1.00 87.94 99 LYS A O 1
ATOM 789 N N . GLY A 1 100 ? 24.609 -3.935 -13.048 1.00 89.00 100 GLY A N 1
ATOM 790 C CA . GLY A 1 100 ? 24.520 -2.476 -12.952 1.00 89.00 100 GLY A CA 1
ATOM 791 C C . GLY A 1 100 ? 23.729 -1.958 -11.746 1.00 89.00 100 GLY A C 1
ATOM 792 O O . GLY A 1 100 ? 23.779 -2.518 -10.650 1.00 89.00 100 GLY A O 1
ATOM 793 N N . ALA A 1 101 ? 22.988 -0.870 -11.967 1.00 86.75 101 ALA A N 1
ATOM 794 C CA . ALA A 1 101 ? 22.137 -0.249 -10.954 1.00 86.75 101 ALA A CA 1
ATOM 795 C C . ALA A 1 101 ? 20.976 -1.161 -10.509 1.00 86.75 101 ALA A C 1
ATOM 797 O O . ALA A 1 101 ? 20.573 -1.108 -9.345 1.00 86.75 101 ALA A O 1
ATOM 798 N N . SER A 1 102 ? 20.482 -2.028 -11.400 1.00 89.00 102 SER A N 1
ATOM 799 C CA . SER A 1 102 ? 19.379 -2.958 -11.132 1.00 89.00 102 SER A CA 1
ATOM 800 C C . SER A 1 102 ? 19.738 -3.988 -10.058 1.00 89.00 102 SER A C 1
ATOM 802 O O . SER A 1 102 ? 18.932 -4.221 -9.165 1.00 89.00 102 SER A O 1
ATOM 804 N N . LYS A 1 103 ? 20.977 -4.505 -10.032 1.00 91.00 103 LYS A N 1
ATOM 805 C CA . LYS A 1 103 ? 21.464 -5.359 -8.930 1.00 91.00 103 LYS A CA 1
ATOM 806 C C . LYS A 1 103 ? 21.417 -4.660 -7.574 1.00 91.00 103 LYS A C 1
ATOM 808 O O . LYS A 1 103 ? 21.007 -5.246 -6.575 1.00 91.00 103 LYS A O 1
ATOM 813 N N . GLY A 1 104 ? 21.852 -3.401 -7.526 1.00 90.44 104 GLY A N 1
ATOM 814 C CA . GLY A 1 104 ? 21.810 -2.597 -6.303 1.00 90.44 104 GLY A CA 1
ATOM 815 C C . GLY A 1 104 ? 20.379 -2.329 -5.836 1.00 90.44 104 GLY A C 1
ATOM 816 O O . GLY A 1 104 ? 20.092 -2.448 -4.647 1.00 90.44 104 GLY A O 1
ATOM 817 N N . ALA A 1 105 ? 19.482 -2.010 -6.773 1.00 89.19 105 ALA A N 1
ATOM 818 C CA . ALA A 1 105 ? 18.063 -1.815 -6.493 1.00 89.19 105 ALA A CA 1
ATOM 819 C C . ALA A 1 105 ? 17.407 -3.107 -5.986 1.00 89.19 105 ALA A C 1
ATOM 821 O O . ALA A 1 105 ? 16.795 -3.092 -4.927 1.00 89.19 105 ALA A O 1
ATOM 822 N N . PHE A 1 106 ? 17.641 -4.236 -6.656 1.00 89.94 106 PHE A N 1
ATOM 823 C CA . PHE A 1 106 ? 17.097 -5.536 -6.271 1.00 89.94 106 PHE A CA 1
ATOM 824 C C . PHE A 1 106 ? 17.535 -5.977 -4.868 1.00 89.94 106 PHE A C 1
ATOM 826 O O . PHE A 1 106 ? 16.717 -6.422 -4.071 1.00 89.94 106 PHE A O 1
ATOM 833 N N . ARG A 1 107 ? 18.810 -5.778 -4.503 1.00 91.38 107 ARG A N 1
ATOM 834 C CA . ARG A 1 107 ? 19.285 -6.064 -3.135 1.00 91.38 107 ARG A CA 1
ATOM 835 C C . ARG A 1 107 ? 18.587 -5.214 -2.071 1.00 91.38 107 ARG A C 1
ATOM 837 O O . ARG A 1 107 ? 18.350 -5.707 -0.972 1.00 91.38 107 ARG A O 1
ATOM 844 N N . ARG A 1 108 ? 18.276 -3.949 -2.378 1.00 91.06 108 ARG A N 1
ATOM 845 C CA . ARG A 1 108 ? 17.493 -3.090 -1.476 1.00 91.06 108 ARG A CA 1
ATOM 846 C C . ARG A 1 108 ? 16.044 -3.552 -1.383 1.00 91.06 108 ARG A C 1
ATOM 848 O O . ARG A 1 108 ? 15.509 -3.565 -0.283 1.00 91.06 108 ARG A O 1
ATOM 855 N N . ASP A 1 109 ? 15.452 -3.975 -2.497 1.00 90.88 109 ASP A N 1
ATOM 856 C CA . ASP A 1 109 ? 14.106 -4.557 -2.527 1.00 90.88 109 ASP A CA 1
ATOM 857 C C . ASP A 1 109 ? 13.995 -5.742 -1.562 1.00 90.88 109 ASP A C 1
ATOM 859 O O . ASP A 1 109 ? 13.105 -5.770 -0.721 1.00 90.88 109 ASP A O 1
ATOM 863 N N . ILE A 1 110 ? 14.967 -6.662 -1.604 1.00 92.44 110 ILE A N 1
ATOM 864 C CA . ILE A 1 110 ? 15.040 -7.816 -0.692 1.00 92.44 110 ILE A CA 1
ATOM 865 C C . ILE A 1 110 ? 15.121 -7.362 0.772 1.00 92.44 110 ILE A C 1
ATOM 867 O O . ILE A 1 110 ? 14.455 -7.928 1.638 1.00 92.44 110 ILE A O 1
ATOM 871 N N . TYR A 1 111 ? 15.912 -6.327 1.065 1.00 95.06 111 TYR A N 1
ATOM 872 C CA . TYR A 1 111 ? 15.993 -5.770 2.415 1.00 95.06 111 TYR A CA 1
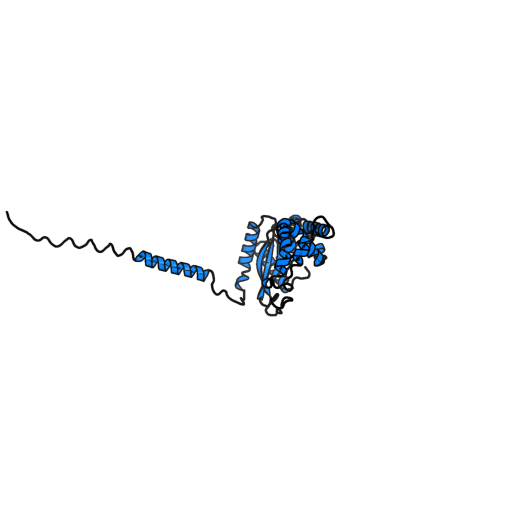ATOM 873 C C . TYR A 1 111 ? 14.648 -5.187 2.882 1.00 95.06 111 TYR A C 1
ATOM 875 O O . TYR A 1 111 ? 14.226 -5.457 4.005 1.00 95.06 111 TYR A O 1
ATOM 883 N N . PHE A 1 112 ? 13.949 -4.438 2.024 1.00 94.31 112 PHE A N 1
ATOM 884 C CA . PHE A 1 112 ? 12.623 -3.884 2.323 1.00 94.31 112 PHE A CA 1
ATOM 885 C C . PHE A 1 112 ? 11.530 -4.953 2.432 1.00 94.31 112 PHE A C 1
ATOM 887 O O . PHE A 1 112 ? 10.604 -4.796 3.224 1.00 94.31 112 PHE A O 1
ATOM 894 N N . ALA A 1 113 ? 11.644 -6.043 1.676 1.00 93.06 113 ALA A N 1
ATOM 895 C CA . ALA A 1 113 ? 10.751 -7.194 1.749 1.00 93.06 113 ALA A CA 1
ATOM 896 C C . ALA A 1 113 ? 10.912 -7.995 3.055 1.00 93.06 113 ALA A C 1
ATOM 898 O O . ALA A 1 113 ? 9.970 -8.653 3.493 1.00 93.06 113 ALA A O 1
ATOM 899 N N . GLY A 1 114 ? 12.094 -7.940 3.680 1.00 94.75 114 GLY A N 1
ATOM 900 C CA . GLY A 1 114 ? 12.431 -8.690 4.890 1.00 94.75 114 GLY A CA 1
ATOM 901 C C . GLY A 1 114 ? 12.709 -7.803 6.105 1.00 94.75 114 GLY A C 1
ATOM 902 O O . GLY A 1 114 ? 11.828 -7.111 6.622 1.00 94.75 114 GLY A O 1
ATOM 903 N N . GLU A 1 115 ? 13.952 -7.857 6.588 1.00 95.50 115 GLU A N 1
ATOM 904 C CA . GLU A 1 115 ? 14.405 -7.260 7.854 1.00 95.50 115 GLU A CA 1
ATOM 905 C C . GLU A 1 115 ? 14.137 -5.749 7.960 1.00 95.50 115 GLU A C 1
ATOM 907 O O . GLU A 1 115 ? 13.797 -5.241 9.036 1.00 95.50 115 GLU A O 1
ATOM 912 N N . GLY A 1 116 ? 14.286 -5.025 6.851 1.00 94.44 116 GLY A N 1
ATOM 913 C CA . GLY A 1 116 ? 14.072 -3.584 6.776 1.00 94.44 116 GLY A CA 1
ATOM 914 C C . GLY A 1 116 ? 12.603 -3.171 6.773 1.00 94.44 116 GLY A C 1
ATOM 915 O O . GLY A 1 116 ? 12.302 -1.994 6.972 1.00 94.44 116 GLY A O 1
ATOM 916 N N . GLY A 1 117 ? 11.689 -4.111 6.534 1.00 95.00 117 GLY A N 1
ATOM 917 C CA . GLY A 1 117 ? 10.275 -3.822 6.359 1.00 95.00 117 GLY A CA 1
ATOM 918 C C . GLY A 1 117 ? 9.359 -4.460 7.387 1.00 95.00 117 GLY A C 1
ATOM 919 O O . GLY A 1 117 ? 9.681 -4.549 8.570 1.00 95.00 117 GLY A O 1
ATOM 920 N N . ILE A 1 118 ? 8.173 -4.854 6.918 1.00 95.69 118 ILE A N 1
ATOM 921 C CA . ILE A 1 118 ? 7.066 -5.318 7.765 1.00 95.69 118 ILE A CA 1
ATOM 922 C C . ILE A 1 118 ? 7.479 -6.536 8.591 1.00 95.69 118 ILE A C 1
ATOM 924 O O . ILE A 1 118 ? 7.230 -6.547 9.793 1.00 95.69 118 ILE A O 1
ATOM 928 N N . VAL A 1 119 ? 8.146 -7.524 7.982 1.00 95.94 119 VAL A N 1
ATOM 929 C CA . VAL A 1 119 ? 8.583 -8.745 8.681 1.00 95.94 119 VAL A CA 1
ATOM 930 C C . VAL A 1 119 ? 9.476 -8.395 9.866 1.00 95.94 119 VAL A C 1
ATOM 932 O O . VAL A 1 119 ? 9.165 -8.761 10.998 1.00 95.94 119 VAL A O 1
ATOM 935 N N . GLY A 1 120 ? 10.529 -7.607 9.634 1.00 95.69 120 GLY A N 1
ATOM 936 C CA . GLY A 1 120 ? 11.443 -7.230 10.707 1.00 95.69 120 GLY A CA 1
ATOM 937 C C . GLY A 1 120 ? 10.777 -6.404 11.810 1.00 95.69 120 GLY A C 1
ATOM 938 O O . GLY A 1 120 ? 11.120 -6.553 12.979 1.00 95.69 120 GLY A O 1
ATOM 939 N N . VAL A 1 121 ? 9.810 -5.544 11.476 1.00 95.19 121 VAL A N 1
ATOM 940 C CA . VAL A 1 121 ? 9.072 -4.754 12.479 1.00 95.19 121 VAL A CA 1
ATOM 941 C C . VAL A 1 121 ? 8.201 -5.647 13.355 1.00 95.19 121 VAL A C 1
ATOM 943 O O . VAL A 1 121 ? 8.205 -5.471 14.576 1.00 95.19 121 VAL A O 1
ATOM 946 N N . LEU A 1 122 ? 7.474 -6.587 12.739 1.00 95.75 122 LEU A N 1
ATOM 947 C CA . LEU A 1 122 ? 6.630 -7.552 13.444 1.00 95.75 122 LEU A CA 1
ATOM 948 C C . LEU A 1 122 ? 7.460 -8.404 14.410 1.00 95.75 122 LEU A C 1
ATOM 950 O O . LEU A 1 122 ? 7.027 -8.642 15.530 1.00 95.75 122 LEU A O 1
ATOM 954 N N . GLU A 1 123 ? 8.657 -8.828 14.001 1.00 95.19 123 GLU A N 1
ATOM 955 C CA . GLU A 1 123 ? 9.563 -9.627 14.834 1.00 95.19 123 GLU A CA 1
ATOM 956 C C . GLU A 1 123 ? 10.186 -8.817 15.976 1.00 95.19 123 GLU A C 1
ATOM 958 O O . GLU A 1 123 ? 10.133 -9.238 17.127 1.00 95.19 123 GLU A O 1
ATOM 963 N N . ARG A 1 124 ? 10.739 -7.630 15.689 1.00 95.12 124 ARG A N 1
ATOM 964 C CA . ARG A 1 124 ? 11.396 -6.781 16.704 1.00 95.12 124 ARG A CA 1
ATOM 965 C C . ARG A 1 124 ? 10.445 -6.273 17.782 1.00 95.12 124 ARG A C 1
ATOM 967 O O . ARG A 1 124 ? 10.888 -5.960 18.882 1.00 95.12 124 ARG A O 1
ATOM 974 N N . SER A 1 125 ? 9.170 -6.131 17.435 1.00 93.75 125 SER A N 1
ATOM 975 C CA . SER A 1 125 ? 8.152 -5.530 18.300 1.00 93.75 125 SER A CA 1
ATOM 976 C C . SER A 1 125 ? 7.152 -6.556 18.843 1.00 93.75 125 SER A C 1
ATOM 978 O O . SER A 1 125 ? 6.212 -6.147 19.514 1.00 93.75 125 SER A O 1
ATOM 980 N N . ASP A 1 126 ? 7.340 -7.844 18.526 1.00 94.69 126 ASP A N 1
ATOM 981 C CA . ASP A 1 126 ? 6.447 -8.960 18.871 1.00 94.69 126 ASP A CA 1
ATOM 982 C C . ASP A 1 126 ? 4.964 -8.677 18.563 1.00 94.69 126 ASP A C 1
ATOM 984 O O . ASP A 1 126 ? 4.108 -8.622 19.444 1.00 94.69 126 ASP A O 1
ATOM 988 N N . LEU A 1 127 ? 4.665 -8.421 17.285 1.00 95.62 127 LEU A N 1
ATOM 989 C CA . LEU A 1 127 ? 3.332 -8.010 16.831 1.00 95.62 127 LEU A CA 1
ATOM 990 C C . LEU A 1 127 ? 2.646 -9.076 15.978 1.00 95.62 127 LEU A C 1
ATOM 992 O O . LEU A 1 127 ? 3.266 -9.736 15.137 1.00 95.62 127 LEU A O 1
ATOM 996 N N . ASP A 1 128 ? 1.323 -9.145 16.118 1.00 95.19 128 ASP A N 1
ATOM 997 C CA . ASP A 1 128 ? 0.448 -9.966 15.277 1.00 95.19 128 ASP A CA 1
ATOM 998 C C . ASP A 1 128 ? 0.140 -9.309 13.924 1.00 95.19 128 ASP A C 1
ATOM 1000 O O . ASP A 1 128 ? -0.032 -9.992 12.911 1.00 95.19 128 ASP A O 1
ATOM 1004 N N . ALA A 1 129 ? 0.051 -7.976 13.906 1.00 96.62 129 ALA A N 1
ATOM 1005 C CA . ALA A 1 129 ? -0.323 -7.198 12.733 1.00 96.62 129 ALA A CA 1
ATOM 1006 C C . ALA A 1 129 ? 0.234 -5.769 12.787 1.00 96.62 129 ALA A C 1
ATOM 1008 O O . ALA A 1 129 ? 0.485 -5.213 13.856 1.00 96.62 129 ALA A O 1
ATOM 1009 N N . LEU A 1 130 ? 0.359 -5.153 11.612 1.00 95.94 130 LEU A N 1
ATOM 1010 C CA . LEU A 1 130 ? 0.594 -3.724 11.433 1.00 95.94 130 LEU A CA 1
ATOM 1011 C C . LEU A 1 130 ? -0.608 -3.084 10.754 1.00 95.94 130 LEU A C 1
ATOM 1013 O O . LEU A 1 130 ? -1.217 -3.666 9.855 1.00 95.94 130 LEU A O 1
ATOM 1017 N N . VAL A 1 131 ? -0.901 -1.848 11.148 1.00 95.62 131 VAL A N 1
ATOM 1018 C CA . VAL A 1 131 ? -1.936 -1.031 10.519 1.00 95.62 131 VAL A CA 1
ATOM 1019 C C . VAL A 1 131 ? -1.348 0.271 9.995 1.00 95.62 131 VAL A C 1
ATOM 1021 O O . VAL A 1 131 ? -0.466 0.861 10.616 1.00 95.62 131 VAL A O 1
ATOM 1024 N N . PHE A 1 132 ? -1.821 0.718 8.837 1.00 93.50 132 PHE A N 1
ATOM 1025 C CA . PHE A 1 132 ? -1.327 1.927 8.180 1.00 93.50 132 PHE A CA 1
ATOM 1026 C C . PHE A 1 132 ? -2.410 2.553 7.291 1.00 93.50 132 PHE A C 1
ATOM 1028 O O . PHE A 1 132 ? -3.275 1.842 6.780 1.00 93.50 132 PHE A O 1
ATOM 1035 N N . PRO A 1 133 ? -2.390 3.873 7.046 1.00 93.56 133 PRO A N 1
ATOM 1036 C CA . PRO A 1 133 ? -3.227 4.468 6.008 1.00 93.56 133 PRO A CA 1
ATOM 1037 C C . PRO A 1 133 ? -2.805 3.951 4.628 1.00 93.56 133 PRO A C 1
ATOM 1039 O O . PRO A 1 133 ? -1.627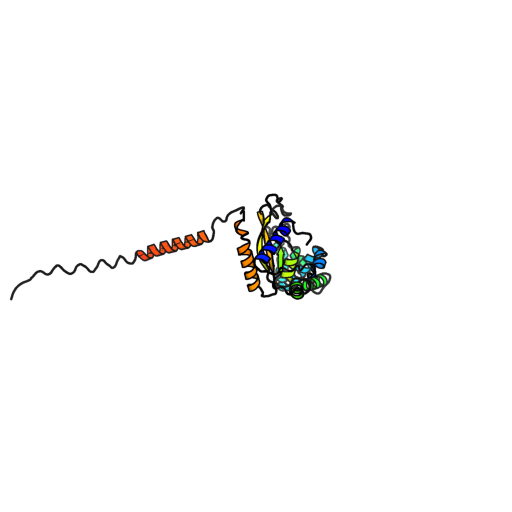 4.029 4.292 1.00 93.56 133 PRO A O 1
ATOM 1042 N N . THR A 1 134 ? -3.735 3.515 3.772 1.00 90.31 134 THR A N 1
ATOM 1043 C CA . THR A 1 134 ? -3.404 3.002 2.417 1.00 90.31 134 THR A CA 1
ATOM 1044 C C . THR A 1 134 ? -2.820 4.061 1.467 1.00 90.31 134 THR A C 1
ATOM 1046 O O . THR A 1 134 ? -2.444 3.782 0.329 1.00 90.31 134 THR A O 1
ATOM 1049 N N . THR A 1 135 ? -2.757 5.322 1.895 1.00 86.69 135 THR A N 1
ATOM 1050 C CA . THR A 1 135 ? -2.013 6.379 1.200 1.00 86.69 135 THR A CA 1
ATOM 1051 C C . THR A 1 135 ? -0.507 6.312 1.469 1.00 86.69 135 THR A C 1
ATOM 1053 O O . THR A 1 135 ? 0.266 6.893 0.710 1.00 86.69 135 THR A O 1
ATOM 1056 N N . ALA A 1 136 ? -0.063 5.581 2.495 1.00 85.25 136 ALA A N 1
ATOM 1057 C CA . ALA A 1 136 ? 1.343 5.350 2.804 1.00 85.25 136 ALA A CA 1
ATOM 1058 C C . ALA A 1 136 ? 1.951 4.285 1.870 1.00 85.25 136 ALA A C 1
ATOM 1060 O O . ALA A 1 136 ? 2.104 3.120 2.227 1.00 85.25 136 ALA A O 1
ATOM 1061 N N . LYS A 1 137 ? 2.361 4.712 0.669 1.00 85.06 137 LYS A N 1
ATOM 1062 C CA . LYS A 1 137 ? 2.870 3.841 -0.416 1.00 85.06 137 LYS A CA 1
ATOM 1063 C C . LYS A 1 137 ? 4.045 2.934 -0.051 1.00 85.06 137 LYS A C 1
ATOM 1065 O O . LYS A 1 137 ? 4.269 1.926 -0.712 1.00 85.06 137 LYS A O 1
ATOM 1070 N N . MET A 1 138 ? 4.811 3.295 0.973 1.00 90.44 138 MET A N 1
ATOM 1071 C CA . MET A 1 138 ? 5.913 2.476 1.474 1.00 90.44 138 MET A CA 1
ATOM 1072 C C . MET A 1 138 ? 5.424 1.123 2.004 1.00 90.44 138 MET A C 1
ATOM 1074 O O . MET A 1 138 ? 6.009 0.099 1.670 1.00 90.44 138 MET A O 1
ATOM 1078 N N . SER A 1 139 ? 4.349 1.110 2.797 1.00 89.50 139 SER A N 1
ATOM 1079 C CA . SER A 1 139 ? 3.818 -0.120 3.391 1.00 89.50 139 SER A CA 1
ATOM 1080 C C . SER A 1 139 ? 3.294 -1.076 2.319 1.00 89.50 139 SER A C 1
ATOM 1082 O O . SER A 1 139 ? 3.590 -2.265 2.382 1.00 89.50 139 SER A O 1
ATOM 1084 N N . ASP A 1 140 ? 2.624 -0.549 1.288 1.00 89.25 140 ASP A N 1
ATOM 1085 C CA . ASP A 1 140 ? 2.179 -1.340 0.133 1.00 89.25 140 ASP A CA 1
ATOM 1086 C C . ASP A 1 140 ? 3.367 -1.975 -0.604 1.00 89.25 140 ASP A C 1
ATOM 1088 O O . ASP A 1 140 ? 3.347 -3.164 -0.915 1.00 89.25 140 ASP A O 1
ATOM 1092 N N . HIS A 1 141 ? 4.423 -1.193 -0.859 1.00 90.12 141 HIS A N 1
ATOM 1093 C CA . HIS A 1 141 ? 5.622 -1.683 -1.539 1.00 90.12 141 HIS A CA 1
ATOM 1094 C C . HIS A 1 141 ? 6.308 -2.801 -0.744 1.00 90.12 141 HIS A C 1
ATOM 1096 O O . HIS A 1 141 ? 6.687 -3.819 -1.317 1.00 90.12 141 HIS A O 1
ATOM 1102 N N . PHE A 1 142 ? 6.426 -2.635 0.573 1.00 93.31 142 PHE A N 1
ATOM 1103 C CA . PHE A 1 142 ? 7.111 -3.596 1.437 1.00 93.31 142 PHE A CA 1
ATOM 1104 C C . PHE A 1 142 ? 6.293 -4.882 1.581 1.00 93.31 142 PHE A C 1
ATOM 1106 O O . PHE A 1 142 ? 6.853 -5.974 1.526 1.00 93.31 142 PHE A O 1
ATOM 1113 N N . ALA A 1 143 ? 4.967 -4.759 1.708 1.00 94.44 143 ALA A N 1
ATOM 1114 C CA . ALA A 1 143 ? 4.073 -5.909 1.766 1.00 94.44 143 ALA A CA 1
ATOM 1115 C C . ALA A 1 143 ? 4.109 -6.706 0.458 1.00 94.44 143 ALA A C 1
ATOM 1117 O O . ALA A 1 143 ? 4.262 -7.924 0.493 1.00 94.44 143 ALA A O 1
ATOM 1118 N N . ALA A 1 144 ? 4.037 -6.021 -0.688 1.00 91.75 144 ALA A N 1
ATOM 1119 C CA . ALA A 1 144 ? 4.107 -6.658 -1.998 1.00 91.75 144 ALA A CA 1
ATOM 1120 C C . ALA A 1 144 ? 5.454 -7.361 -2.222 1.00 91.75 144 ALA A C 1
ATOM 1122 O O . ALA A 1 144 ? 5.473 -8.516 -2.637 1.00 91.75 144 ALA A O 1
ATOM 1123 N N . GLY A 1 145 ? 6.570 -6.696 -1.898 1.00 89.88 145 GLY A N 1
ATOM 1124 C CA . GLY A 1 145 ? 7.908 -7.279 -2.026 1.00 89.88 145 GLY A CA 1
ATOM 1125 C C . GLY A 1 145 ? 8.112 -8.512 -1.142 1.00 89.88 145 GLY A C 1
ATOM 1126 O O . GLY A 1 145 ? 8.747 -9.472 -1.569 1.00 89.88 145 GLY A O 1
ATOM 1127 N N . GLY A 1 146 ? 7.541 -8.510 0.067 1.00 91.50 146 GLY A N 1
ATOM 1128 C CA . GLY A 1 146 ? 7.593 -9.640 1.000 1.00 91.50 146 GLY A CA 1
ATOM 1129 C C . GLY A 1 146 ? 6.540 -10.727 0.767 1.00 91.50 146 GLY A C 1
ATOM 1130 O O . GLY A 1 146 ? 6.533 -11.714 1.499 1.00 91.50 146 GLY A O 1
ATOM 1131 N N . GLY A 1 147 ? 5.628 -10.558 -0.199 1.00 93.50 147 GLY A N 1
ATOM 1132 C CA . GLY A 1 147 ? 4.504 -11.480 -0.405 1.00 93.50 147 GLY A CA 1
ATOM 1133 C C . GLY A 1 147 ? 3.559 -11.564 0.802 1.00 93.50 147 GLY A C 1
ATOM 1134 O O . GLY A 1 147 ? 3.019 -12.628 1.098 1.00 93.50 147 GLY A O 1
ATOM 1135 N N . LEU A 1 148 ? 3.398 -10.461 1.536 1.00 96.81 148 LEU A N 1
ATOM 1136 C CA . LEU A 1 148 ? 2.632 -10.413 2.778 1.00 96.81 148 LEU A CA 1
ATOM 1137 C C . LEU A 1 148 ? 1.154 -10.096 2.520 1.00 96.81 148 LEU A C 1
ATOM 1139 O O . LEU A 1 148 ? 0.841 -9.259 1.666 1.00 96.81 148 LEU A O 1
ATOM 1143 N N . PRO A 1 149 ? 0.226 -10.697 3.283 1.00 97.69 149 PRO A N 1
ATOM 1144 C CA . PRO A 1 149 ? -1.187 -10.390 3.145 1.00 97.69 149 PRO A CA 1
ATOM 1145 C C . PRO A 1 149 ? -1.489 -8.960 3.596 1.00 97.69 149 PRO A C 1
ATOM 1147 O O . PRO A 1 149 ? -1.004 -8.496 4.630 1.00 97.69 149 PRO A O 1
ATOM 1150 N N . VAL A 1 150 ? -2.343 -8.271 2.838 1.00 97.25 150 VAL A N 1
ATOM 1151 C CA . VAL A 1 150 ? -2.888 -6.955 3.191 1.00 97.25 150 VAL A CA 1
ATOM 1152 C C . VAL A 1 150 ? -4.402 -6.997 3.038 1.00 97.25 150 VAL A C 1
ATOM 1154 O O . VAL A 1 150 ? -4.922 -7.274 1.959 1.00 97.25 150 VAL A O 1
ATOM 1157 N N . ILE A 1 151 ? -5.120 -6.684 4.112 1.00 97.06 151 ILE A N 1
ATOM 1158 C CA . ILE A 1 151 ? -6.566 -6.470 4.104 1.00 97.06 151 ILE A CA 1
ATOM 1159 C C . ILE A 1 151 ? -6.818 -4.977 4.225 1.00 97.06 151 ILE A C 1
ATOM 1161 O O . ILE A 1 151 ? -6.245 -4.314 5.084 1.00 97.06 151 ILE A O 1
ATOM 1165 N N . THR A 1 152 ? -7.687 -4.440 3.374 1.00 95.94 152 THR A N 1
ATOM 1166 C CA . THR A 1 152 ? -8.062 -3.027 3.427 1.00 95.94 152 THR A CA 1
ATOM 1167 C C . THR A 1 152 ? -9.514 -2.875 3.852 1.00 95.94 152 THR A C 1
ATOM 1169 O O . THR A 1 152 ? -10.414 -3.545 3.340 1.00 95.94 152 THR A O 1
ATOM 1172 N N . VAL A 1 153 ? -9.749 -1.981 4.808 1.00 95.62 153 VAL A N 1
ATOM 1173 C CA . VAL A 1 153 ? -11.086 -1.649 5.311 1.00 95.62 153 VAL A CA 1
ATOM 1174 C C . VAL A 1 153 ? -11.316 -0.140 5.226 1.00 95.62 153 VAL A C 1
ATOM 1176 O O . VAL A 1 153 ? -10.374 0.628 5.431 1.00 95.62 153 VAL A O 1
ATOM 1179 N N . PRO A 1 154 ? -12.535 0.328 4.898 1.00 95.50 154 PRO A N 1
ATOM 1180 C CA . PRO A 1 154 ? -12.815 1.760 4.831 1.00 95.50 154 PRO A CA 1
ATOM 1181 C C . PRO A 1 154 ? -12.536 2.441 6.168 1.00 95.50 154 PRO A C 1
ATOM 1183 O O . PRO A 1 154 ? -12.987 1.966 7.206 1.00 95.50 154 PRO A O 1
ATOM 1186 N N . MET A 1 155 ? -11.813 3.557 6.122 1.00 95.19 155 MET A N 1
ATOM 1187 C CA . MET A 1 155 ? -11.419 4.324 7.305 1.00 95.19 155 MET A CA 1
ATOM 1188 C C . MET A 1 155 ? -12.076 5.704 7.330 1.00 95.19 155 MET A C 1
ATOM 1190 O O . MET A 1 155 ? -12.380 6.217 8.401 1.00 95.19 155 MET A O 1
ATOM 1194 N N . GLY A 1 156 ? -12.348 6.294 6.164 1.00 94.75 156 GLY A N 1
ATOM 1195 C CA . GLY A 1 156 ? -13.062 7.562 6.081 1.00 94.75 156 GLY A CA 1
ATOM 1196 C C . GLY A 1 156 ? -13.244 8.062 4.654 1.00 94.75 156 GLY A C 1
ATOM 1197 O O . GLY A 1 156 ? -12.987 7.344 3.685 1.00 94.75 156 GLY A O 1
ATOM 1198 N N . TYR A 1 157 ? -13.687 9.314 4.550 1.00 94.38 157 TYR A N 1
ATOM 1199 C CA . TYR A 1 157 ? -13.874 10.029 3.291 1.00 94.38 157 TYR A CA 1
ATOM 1200 C C . TYR A 1 157 ? -13.245 11.413 3.382 1.00 94.38 157 TYR A C 1
ATOM 1202 O O . TYR A 1 157 ? -13.223 12.019 4.455 1.00 94.38 157 TYR A O 1
ATOM 1210 N N . LEU A 1 158 ? -12.742 11.919 2.259 1.00 93.38 158 LEU A N 1
ATOM 1211 C CA . LEU A 1 158 ? -12.202 13.272 2.207 1.00 93.38 158 LEU A CA 1
ATOM 1212 C C . LEU A 1 158 ? -13.300 14.331 2.464 1.00 93.38 158 LEU A C 1
ATOM 1214 O O . LEU A 1 158 ? -14.439 14.132 2.023 1.00 93.38 158 LEU A O 1
ATOM 1218 N N . PRO A 1 159 ? -12.978 15.452 3.148 1.00 93.25 159 PRO A N 1
ATOM 1219 C CA . PRO A 1 159 ? -13.930 16.524 3.459 1.00 93.25 159 PRO A CA 1
ATOM 1220 C C . PRO A 1 159 ? -14.585 17.143 2.222 1.00 93.25 159 PRO A C 1
ATOM 1222 O O . PRO A 1 159 ? -14.071 17.016 1.107 1.00 93.25 159 PRO A O 1
ATOM 1225 N N . GLN A 1 160 ? -15.698 17.854 2.411 1.00 92.00 160 GLN A N 1
ATOM 1226 C CA . GLN A 1 160 ? -16.420 18.495 1.302 1.00 92.00 160 GLN A CA 1
ATOM 1227 C C . GLN A 1 160 ? -15.621 19.628 0.648 1.00 92.00 160 GLN A C 1
ATOM 1229 O O . GLN A 1 160 ? -15.788 19.913 -0.531 1.00 92.00 160 GLN A O 1
ATOM 1234 N N . GLU A 1 161 ? -14.705 20.220 1.403 1.00 93.25 161 GLU A N 1
ATOM 1235 C CA . GLU A 1 161 ? -13.819 21.308 1.004 1.00 93.25 161 GLU A CA 1
ATOM 1236 C C . GLU A 1 161 ? -12.625 20.814 0.170 1.00 93.25 161 GLU A C 1
ATOM 1238 O O . GLU A 1 161 ? -11.788 21.609 -0.256 1.00 93.25 161 GLU A O 1
ATOM 1243 N N . THR A 1 162 ? -12.516 19.500 -0.057 1.00 92.94 162 THR A N 1
ATOM 1244 C CA . THR A 1 162 ? -11.428 18.908 -0.840 1.00 92.94 162 THR A CA 1
ATOM 1245 C C . THR A 1 162 ? -11.475 19.410 -2.276 1.00 92.94 162 THR A C 1
ATOM 1247 O O . THR A 1 162 ? -12.445 19.187 -2.998 1.00 92.94 162 THR A O 1
ATOM 1250 N N . GLU A 1 163 ? -10.394 20.041 -2.723 1.00 94.44 163 GLU A N 1
ATOM 1251 C CA . GLU A 1 163 ? -10.250 20.445 -4.116 1.00 94.44 163 GLU A CA 1
ATOM 1252 C C . GLU A 1 163 ? -10.291 19.220 -5.042 1.00 94.44 163 GLU A C 1
ATOM 1254 O O . GLU A 1 163 ? -9.593 18.226 -4.822 1.00 94.44 163 GLU A O 1
ATOM 1259 N N . THR A 1 164 ? -11.092 19.304 -6.106 1.00 95.00 164 THR A N 1
ATOM 1260 C CA . THR A 1 164 ? -11.123 18.253 -7.126 1.00 95.00 164 THR A CA 1
ATOM 1261 C C . THR A 1 164 ? -9.854 18.315 -7.969 1.00 95.00 164 THR A C 1
ATOM 1263 O O . THR A 1 164 ? -9.647 19.264 -8.726 1.00 95.00 164 THR A O 1
ATOM 1266 N N . LYS A 1 165 ? -9.021 17.278 -7.874 1.00 95.06 165 LYS A N 1
ATOM 1267 C CA . LYS A 1 165 ? -7.796 17.140 -8.664 1.00 95.06 165 LYS A CA 1
ATOM 1268 C C . LYS A 1 165 ? -7.995 16.131 -9.773 1.00 95.06 165 LYS A C 1
ATOM 1270 O O . LYS A 1 165 ? -8.641 15.100 -9.602 1.00 95.06 165 LYS A O 1
ATOM 1275 N N . TRP A 1 166 ? -7.385 16.436 -10.904 1.00 94.44 166 TRP A N 1
ATOM 1276 C CA . TRP A 1 166 ? -7.377 15.587 -12.080 1.00 94.44 166 TRP A CA 1
ATOM 1277 C C . TRP A 1 166 ? -5.973 15.049 -12.302 1.00 94.44 166 TRP A C 1
ATOM 1279 O O . TRP A 1 166 ? -4.983 15.691 -11.940 1.00 94.44 166 TRP A O 1
ATOM 1289 N N . ASN A 1 167 ? -5.875 13.877 -12.914 1.00 92.00 167 ASN A N 1
ATOM 1290 C CA . ASN A 1 167 ? -4.596 13.395 -13.406 1.00 92.00 167 ASN A CA 1
ATOM 1291 C C . ASN A 1 167 ? -4.050 14.313 -14.521 1.00 92.00 167 ASN A C 1
ATOM 1293 O O . ASN A 1 167 ? -4.741 15.194 -15.038 1.00 92.00 167 ASN A O 1
ATOM 1297 N N . ALA A 1 168 ? -2.800 14.075 -14.925 1.00 89.12 168 ALA A N 1
ATOM 1298 C CA . ALA A 1 168 ? -2.130 14.880 -15.949 1.00 89.12 168 ALA A CA 1
ATOM 1299 C C . ALA A 1 168 ? -2.895 14.932 -17.288 1.00 89.12 168 ALA A C 1
ATOM 1301 O O . ALA A 1 168 ? -2.852 15.948 -17.974 1.00 89.12 168 ALA A O 1
ATOM 1302 N N . ARG A 1 169 ? -3.629 13.864 -17.631 1.00 88.25 169 ARG A N 1
ATOM 1303 C CA . ARG A 1 169 ? -4.430 13.766 -18.861 1.00 88.25 169 ARG A CA 1
ATOM 1304 C C . ARG A 1 169 ? -5.802 14.438 -18.780 1.00 88.25 169 ARG A C 1
ATOM 1306 O O . ARG A 1 169 ? -6.463 14.543 -19.803 1.00 88.25 169 ARG A O 1
ATOM 1313 N N . ARG A 1 170 ? -6.232 14.896 -17.597 1.00 91.12 170 ARG A N 1
ATOM 1314 C CA . ARG A 1 170 ? -7.563 15.487 -17.364 1.00 91.12 170 ARG A CA 1
ATOM 1315 C C . ARG A 1 170 ? -8.734 14.553 -17.710 1.00 91.12 170 ARG A C 1
ATOM 1317 O O . ARG A 1 170 ? -9.845 15.028 -17.913 1.00 91.12 170 ARG A O 1
ATOM 1324 N N . ASP A 1 171 ? -8.504 13.242 -17.733 1.00 90.88 171 ASP A N 1
ATOM 1325 C CA . ASP A 1 171 ? -9.520 12.220 -18.024 1.00 90.88 171 ASP A CA 1
ATOM 1326 C C . ASP A 1 171 ? -9.988 11.475 -16.760 1.00 90.88 171 ASP A C 1
ATOM 1328 O O . ASP A 1 171 ? -11.025 10.814 -16.780 1.00 90.88 171 ASP A O 1
ATOM 1332 N N . LEU A 1 172 ? -9.261 11.607 -15.643 1.00 91.69 172 LEU A N 1
ATOM 1333 C CA . LEU A 1 172 ? -9.573 10.941 -14.382 1.00 91.69 172 LEU A CA 1
ATOM 1334 C C . LEU A 1 172 ? -9.445 11.888 -13.188 1.00 91.69 172 LEU A C 1
ATOM 1336 O O . LEU A 1 172 ? -8.414 12.537 -12.997 1.00 91.69 172 LEU A O 1
ATOM 1340 N N . VAL A 1 173 ? -10.469 11.890 -12.336 1.00 92.75 173 VAL A N 1
ATOM 1341 C CA . VAL A 1 173 ? -10.439 12.540 -11.022 1.00 92.75 173 VAL A CA 1
ATOM 1342 C C . VAL A 1 173 ? -9.598 11.700 -10.063 1.00 92.75 173 VAL A C 1
ATOM 1344 O O . VAL A 1 173 ? -9.901 10.534 -9.813 1.00 92.75 173 VAL A O 1
ATOM 1347 N N . THR A 1 174 ? -8.535 12.290 -9.523 1.00 91.75 174 THR A N 1
ATOM 1348 C CA . THR A 1 174 ? -7.614 11.633 -8.586 1.00 91.75 174 THR A CA 1
ATOM 1349 C C . THR A 1 174 ? -7.927 11.966 -7.137 1.00 91.75 174 THR A C 1
ATOM 1351 O O . THR A 1 174 ? -7.761 11.100 -6.285 1.00 91.75 174 THR A O 1
ATOM 1354 N N . GLU A 1 175 ? -8.421 13.170 -6.850 1.00 92.44 175 GLU A N 1
ATOM 1355 C CA . GLU A 1 175 ? -8.898 13.599 -5.530 1.00 92.44 175 GLU A CA 1
ATOM 1356 C C . GLU A 1 175 ? -10.211 14.359 -5.692 1.00 92.44 175 GLU A C 1
ATOM 1358 O O . GLU A 1 175 ? -10.370 15.104 -6.656 1.00 92.44 175 GLU A O 1
ATOM 1363 N N . ALA A 1 176 ? -11.150 14.169 -4.769 1.00 93.31 176 ALA A N 1
ATOM 1364 C CA . ALA A 1 176 ? -12.429 14.869 -4.757 1.00 93.31 176 ALA A CA 1
ATOM 1365 C C . ALA A 1 176 ? -13.083 14.786 -3.371 1.00 93.31 176 ALA A C 1
ATOM 1367 O O . ALA A 1 176 ? -12.736 13.897 -2.579 1.00 93.31 176 ALA A O 1
ATOM 1368 N N . PRO A 1 177 ? -14.070 15.656 -3.094 1.00 93.75 177 PRO A N 1
ATOM 1369 C CA . PRO A 1 177 ? -14.955 15.512 -1.951 1.00 93.75 177 PRO A CA 1
ATOM 1370 C C . PRO A 1 177 ? -15.525 14.103 -1.845 1.00 93.75 177 PRO A C 1
ATOM 1372 O O . PRO A 1 177 ? -15.906 13.490 -2.844 1.00 93.75 177 PRO A O 1
ATOM 1375 N N . ASN A 1 178 ? -15.603 13.588 -0.620 1.00 93.00 178 ASN A N 1
ATOM 1376 C CA . ASN A 1 178 ? -16.148 12.267 -0.334 1.00 93.00 178 ASN A CA 1
ATOM 1377 C C . ASN A 1 178 ? -15.389 11.093 -1.008 1.00 93.00 178 ASN A C 1
ATOM 1379 O O . ASN A 1 178 ? -15.893 9.971 -1.061 1.00 93.00 178 ASN A O 1
ATOM 1383 N N . LYS A 1 179 ? -14.158 11.292 -1.501 1.00 92.81 179 LYS A N 1
ATOM 1384 C CA . LYS A 1 179 ? -13.315 10.171 -1.939 1.00 92.81 179 LYS A CA 1
ATOM 1385 C C . LYS A 1 179 ? -12.968 9.285 -0.730 1.00 92.81 179 LYS A C 1
ATOM 1387 O O . LYS A 1 179 ? -12.473 9.817 0.267 1.00 92.81 179 LYS A O 1
ATOM 1392 N N . PRO A 1 180 ? -13.199 7.960 -0.787 1.00 93.25 180 PRO A N 1
ATOM 1393 C CA . PRO A 1 180 ? -12.880 7.070 0.320 1.00 93.25 180 PRO A CA 1
ATOM 1394 C C . PRO A 1 180 ? -11.368 6.880 0.472 1.00 93.25 180 PRO A C 1
ATOM 1396 O O . PRO A 1 180 ? -10.632 6.793 -0.513 1.00 93.25 180 PRO A O 1
ATOM 1399 N N . PHE A 1 181 ? -10.923 6.733 1.714 1.00 93.81 181 PHE A N 1
ATOM 1400 C CA . PHE A 1 181 ? -9.595 6.235 2.057 1.00 93.81 181 PHE A CA 1
ATOM 1401 C C . PHE A 1 181 ? -9.707 5.117 3.096 1.00 93.81 181 PHE A C 1
ATOM 1403 O O . PHE A 1 181 ? -10.709 4.994 3.811 1.00 93.81 181 PHE A O 1
ATOM 1410 N N . ALA A 1 182 ? -8.692 4.259 3.144 1.00 94.81 182 ALA A N 1
ATOM 1411 C CA . ALA A 1 182 ? -8.757 2.993 3.857 1.00 94.81 182 ALA A CA 1
ATOM 1412 C C . ALA A 1 182 ? -7.623 2.831 4.874 1.00 94.81 182 ALA A C 1
ATOM 1414 O O . ALA A 1 182 ? -6.564 3.458 4.781 1.00 94.81 182 ALA A O 1
ATOM 1415 N N . LEU A 1 183 ? -7.887 1.955 5.837 1.00 96.38 183 LEU A N 1
ATOM 1416 C CA . LEU A 1 183 ? -6.914 1.377 6.745 1.00 96.38 183 LEU A CA 1
ATOM 1417 C C . LEU A 1 183 ? -6.425 0.072 6.113 1.00 96.38 183 LEU A C 1
ATOM 1419 O O . LEU A 1 183 ? -7.228 -0.817 5.825 1.00 96.38 183 LEU A O 1
ATOM 1423 N N . GLY A 1 184 ? -5.124 -0.024 5.869 1.00 96.69 184 GLY A N 1
ATOM 1424 C CA . GLY A 1 184 ? -4.447 -1.266 5.529 1.00 96.69 184 GLY A CA 1
ATOM 1425 C C . GLY A 1 184 ? -4.071 -2.010 6.804 1.00 96.69 184 GLY A C 1
ATOM 1426 O O . GLY A 1 184 ? -3.591 -1.399 7.756 1.00 96.69 184 GLY A O 1
ATOM 1427 N N . ILE A 1 185 ? -4.309 -3.317 6.818 1.00 97.56 185 ILE A N 1
ATOM 1428 C CA . ILE A 1 185 ? -3.988 -4.238 7.905 1.00 97.56 185 ILE A CA 1
ATOM 1429 C C . ILE A 1 185 ? -3.140 -5.353 7.296 1.00 97.56 185 ILE A C 1
ATOM 1431 O O . ILE A 1 185 ? -3.593 -6.044 6.385 1.00 97.56 185 ILE A O 1
ATOM 1435 N N . THR A 1 186 ? -1.913 -5.525 7.770 1.00 97.56 186 THR A N 1
ATOM 1436 C CA . THR A 1 186 ? -0.969 -6.527 7.257 1.00 97.56 186 THR A CA 1
ATOM 1437 C C . THR A 1 186 ? -0.335 -7.308 8.396 1.00 97.56 186 THR A C 1
ATOM 1439 O O . THR A 1 186 ? -0.408 -6.896 9.551 1.00 97.56 186 THR A O 1
ATOM 1442 N N . GLY A 1 187 ? 0.282 -8.438 8.082 1.00 96.69 187 GLY A N 1
ATOM 1443 C CA . GLY A 1 187 ? 0.885 -9.331 9.060 1.00 96.69 187 GLY A CA 1
ATOM 1444 C C . GLY A 1 187 ? 1.906 -10.256 8.416 1.00 96.69 187 GLY A C 1
ATOM 1445 O O . GLY A 1 187 ? 2.362 -10.031 7.294 1.00 96.69 187 GLY A O 1
ATOM 1446 N N . LYS A 1 188 ? 2.256 -11.319 9.139 1.00 96.25 188 LYS A N 1
ATOM 1447 C CA . LYS A 1 188 ? 3.149 -12.375 8.645 1.00 96.25 188 LYS A CA 1
ATOM 1448 C C . LYS A 1 188 ? 2.517 -13.099 7.451 1.00 96.25 188 LYS A C 1
ATOM 1450 O O . LYS A 1 188 ? 1.295 -13.078 7.276 1.00 96.25 188 LYS A O 1
ATOM 1455 N N . ALA A 1 189 ? 3.334 -13.777 6.650 1.00 96.31 189 ALA A N 1
ATOM 1456 C CA . ALA A 1 189 ? 2.823 -14.667 5.611 1.00 96.31 189 ALA A CA 1
ATOM 1457 C C . ALA A 1 189 ? 1.831 -15.682 6.214 1.00 96.31 189 ALA A C 1
ATOM 1459 O O . ALA A 1 189 ? 2.052 -16.184 7.318 1.00 96.31 189 ALA A O 1
ATOM 1460 N N . PHE A 1 190 ? 0.743 -15.963 5.493 1.00 96.62 190 PHE A N 1
ATOM 1461 C CA . PHE A 1 190 ? -0.307 -16.911 5.896 1.00 96.62 190 PHE A CA 1
ATOM 1462 C C . PHE A 1 190 ? -1.107 -16.524 7.162 1.00 96.62 190 PHE A C 1
ATOM 1464 O O . PHE A 1 190 ? -1.736 -17.371 7.801 1.00 96.62 190 PHE A O 1
ATOM 1471 N N . SER A 1 191 ? -1.084 -15.244 7.554 1.00 97.56 191 SER A N 1
ATOM 1472 C CA . SER A 1 191 ? -1.825 -14.723 8.717 1.00 97.56 191 SER A CA 1
ATOM 1473 C C . SER A 1 191 ? -3.248 -14.236 8.398 1.00 97.56 191 SER A C 1
ATOM 1475 O O . SER A 1 191 ? -3.930 -13.704 9.279 1.00 97.56 191 SER A O 1
ATOM 1477 N N . GLU A 1 192 ? -3.748 -14.445 7.175 1.00 98.12 192 GLU A N 1
ATOM 1478 C CA . GLU A 1 192 ? -5.044 -13.950 6.692 1.00 98.12 192 GLU A CA 1
ATOM 1479 C C . GLU A 1 192 ? -6.207 -14.241 7.651 1.00 98.12 192 GLU A C 1
ATOM 1481 O O . GLU A 1 192 ? -6.982 -13.317 7.903 1.00 98.12 192 GLU A O 1
ATOM 1486 N N . PRO A 1 193 ? -6.352 -15.439 8.263 1.00 97.94 193 PRO A N 1
ATOM 1487 C CA . PRO A 1 193 ? -7.453 -15.685 9.194 1.00 97.94 193 PRO A CA 1
ATOM 1488 C C . PRO A 1 193 ? -7.459 -14.735 10.399 1.00 97.94 193 PRO A C 1
ATOM 1490 O O . PRO A 1 193 ? -8.529 -14.351 10.873 1.00 97.94 193 PRO A O 1
ATOM 1493 N N . ALA A 1 194 ? -6.284 -14.353 10.907 1.00 96.88 194 ALA A N 1
ATOM 1494 C CA . ALA A 1 194 ? -6.165 -13.389 11.998 1.00 96.88 194 ALA A CA 1
ATOM 1495 C C . ALA A 1 194 ? -6.463 -11.967 11.510 1.00 96.88 194 ALA A C 1
ATOM 1497 O O . ALA A 1 194 ? -7.260 -11.264 12.132 1.00 96.88 194 ALA A O 1
ATOM 1498 N N . LEU A 1 195 ? -5.912 -11.576 10.358 1.00 98.06 195 LEU A N 1
ATOM 1499 C CA . LEU A 1 195 ? -6.153 -10.254 9.777 1.00 98.06 195 LEU A CA 1
ATOM 1500 C C . LEU A 1 195 ? -7.639 -10.040 9.442 1.00 98.06 195 LEU A C 1
ATOM 1502 O O . LEU A 1 195 ? -8.168 -8.958 9.685 1.00 98.06 195 LEU A O 1
ATOM 1506 N N . ILE A 1 196 ? -8.342 -11.071 8.952 1.00 98.12 196 ILE A N 1
ATOM 1507 C CA . ILE A 1 196 ? -9.790 -11.023 8.680 1.00 98.12 196 ILE A CA 1
ATOM 1508 C C . ILE A 1 196 ? -10.568 -10.755 9.971 1.00 98.12 196 ILE A C 1
ATOM 1510 O O . ILE A 1 196 ? -11.507 -9.960 9.960 1.00 98.12 196 ILE A O 1
ATOM 1514 N N . ARG A 1 197 ? -10.180 -11.373 11.096 1.00 96.06 197 ARG A N 1
ATOM 1515 C CA . ARG A 1 197 ? -10.818 -11.113 12.398 1.00 96.06 197 ARG A CA 1
ATOM 1516 C C . ARG A 1 197 ? -10.612 -9.668 12.846 1.00 96.06 197 ARG A C 1
ATOM 1518 O O . ARG A 1 197 ? -11.582 -9.026 13.238 1.00 96.06 197 ARG A O 1
ATOM 1525 N N . ILE A 1 198 ? -9.392 -9.142 12.728 1.00 95.88 198 ILE A N 1
ATOM 1526 C CA . ILE A 1 198 ? -9.089 -7.737 13.053 1.00 95.88 198 ILE A CA 1
ATOM 1527 C C . ILE A 1 198 ? -9.932 -6.799 12.178 1.00 95.88 198 ILE A C 1
ATOM 1529 O O . ILE A 1 198 ? -10.588 -5.887 12.683 1.00 95.88 198 ILE A O 1
ATOM 1533 N N . ALA A 1 199 ? -9.978 -7.062 10.871 1.00 96.31 199 ALA A N 1
ATOM 1534 C CA . ALA A 1 199 ? -10.771 -6.295 9.918 1.00 96.31 199 ALA A CA 1
ATOM 1535 C C . ALA A 1 199 ? -12.277 -6.340 10.230 1.00 96.31 199 ALA A C 1
ATOM 1537 O O . ALA A 1 199 ? -12.951 -5.317 10.123 1.00 96.31 199 ALA A O 1
ATOM 1538 N N . ALA A 1 200 ? -12.806 -7.497 10.638 1.00 94.88 200 ALA A N 1
ATOM 1539 C CA . ALA A 1 200 ? -14.208 -7.656 11.016 1.00 94.88 200 ALA A CA 1
ATOM 1540 C C . ALA A 1 200 ? -14.558 -6.858 12.281 1.00 94.88 200 ALA A C 1
ATOM 1542 O O . ALA A 1 200 ? -15.576 -6.168 12.302 1.00 94.88 200 ALA A O 1
ATOM 1543 N N . VAL A 1 201 ? -13.695 -6.900 13.302 1.00 93.75 201 VAL A N 1
ATOM 1544 C CA . VAL A 1 201 ? -13.864 -6.121 14.538 1.00 93.75 201 VAL A CA 1
ATOM 1545 C C . VAL A 1 201 ? -13.849 -4.621 14.238 1.00 93.75 201 VAL A C 1
ATOM 1547 O O . VAL A 1 201 ? -14.776 -3.911 14.624 1.00 93.75 201 VAL A O 1
ATOM 1550 N N . PHE A 1 202 ? -12.858 -4.146 13.478 1.00 94.25 202 PHE A N 1
ATOM 1551 C CA . PHE A 1 202 ? -12.768 -2.737 13.090 1.00 94.25 202 PHE A CA 1
ATOM 1552 C C . PHE A 1 202 ? -13.938 -2.291 12.200 1.00 94.25 202 PHE A C 1
ATOM 1554 O O . PHE A 1 202 ? -14.507 -1.217 12.384 1.00 94.25 202 PHE A O 1
ATOM 1561 N N . GLY A 1 203 ? -14.322 -3.107 11.217 1.00 89.50 203 GLY A N 1
ATOM 1562 C CA . GLY A 1 203 ? -15.431 -2.802 10.314 1.00 89.50 203 GLY A CA 1
ATOM 1563 C C . GLY A 1 203 ? -16.77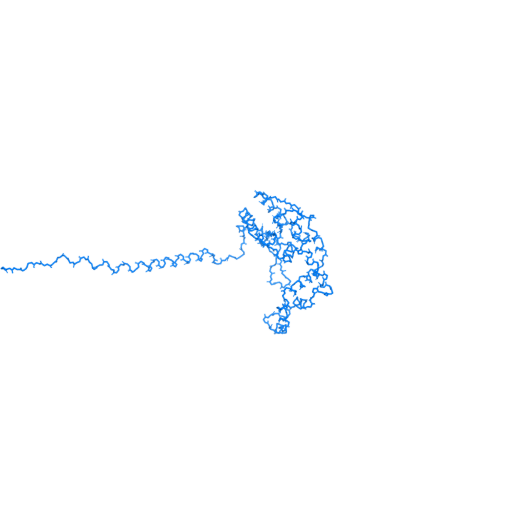5 -2.727 11.041 1.00 89.50 203 GLY A C 1
ATOM 1564 O O . GLY A 1 203 ? -17.579 -1.839 10.751 1.00 89.50 203 GLY A O 1
ATOM 1565 N N . GLY A 1 204 ? -16.997 -3.623 12.007 1.00 87.56 204 GLY A N 1
ATOM 1566 C CA . GLY A 1 204 ? -18.199 -3.646 12.837 1.00 87.56 204 GLY A CA 1
ATOM 1567 C C . GLY A 1 204 ? -18.310 -2.446 13.779 1.00 87.56 204 GLY A C 1
ATOM 1568 O O . GLY A 1 204 ? -19.407 -1.913 13.935 1.00 87.56 204 GLY A O 1
ATOM 1569 N N . SER A 1 205 ? -17.196 -1.996 14.365 1.00 84.44 205 SER A N 1
ATOM 1570 C CA . SER A 1 205 ? -17.182 -0.853 15.289 1.00 84.44 205 SER A CA 1
ATOM 1571 C C . SER A 1 205 ? -17.216 0.500 14.578 1.00 84.44 205 SER A C 1
ATOM 1573 O O . SER A 1 205 ? -17.877 1.425 15.042 1.00 84.44 205 SER A O 1
ATOM 1575 N N . SER A 1 206 ? -16.525 0.627 13.444 1.00 84.50 206 SER A N 1
ATOM 1576 C CA . SER A 1 206 ? -16.369 1.910 12.751 1.00 84.50 206 SER A CA 1
ATOM 1577 C C . SER A 1 206 ? -17.554 2.268 11.853 1.00 84.50 206 SER A C 1
ATOM 1579 O O . SER A 1 206 ? -17.821 3.450 11.648 1.00 84.50 206 SER A O 1
ATOM 1581 N N . GLN A 1 207 ? -18.241 1.266 11.284 1.00 88.00 207 GLN A N 1
ATOM 1582 C CA . GLN A 1 207 ? -19.395 1.413 10.383 1.00 88.00 207 GLN A CA 1
ATOM 1583 C C . GLN A 1 207 ? -19.222 2.463 9.262 1.00 88.00 207 GLN A C 1
ATOM 1585 O O . GLN A 1 207 ? -20.199 2.964 8.707 1.00 88.00 207 GLN A O 1
ATOM 1590 N N . VAL A 1 208 ? -17.980 2.751 8.849 1.00 90.25 208 VAL A N 1
ATOM 1591 C CA . VAL A 1 208 ? -17.629 3.846 7.919 1.00 90.25 208 VAL A CA 1
ATOM 1592 C C . VAL A 1 208 ? -18.408 3.776 6.603 1.00 90.25 208 VAL A C 1
ATOM 1594 O O . VAL A 1 208 ? -18.765 4.801 6.019 1.00 90.25 208 VAL A O 1
ATOM 1597 N N . ARG A 1 209 ? -18.716 2.567 6.122 1.00 85.81 209 ARG A N 1
ATOM 1598 C CA . ARG A 1 209 ? -19.494 2.369 4.887 1.00 85.81 209 ARG A CA 1
ATOM 1599 C C . ARG A 1 209 ? -20.898 2.979 4.956 1.00 85.81 209 ARG A C 1
ATOM 1601 O O . ARG A 1 209 ? -21.391 3.416 3.924 1.00 85.81 209 ARG A O 1
ATOM 1608 N N . LEU A 1 210 ? -21.517 3.060 6.138 1.00 86.88 210 LEU A N 1
ATOM 1609 C CA . LEU A 1 210 ? -22.860 3.635 6.306 1.00 86.88 210 LEU A CA 1
ATOM 1610 C C . LEU A 1 210 ? -22.889 5.155 6.094 1.00 86.88 210 LEU A C 1
ATOM 1612 O O . LEU A 1 210 ? -23.947 5.726 5.851 1.00 86.88 210 LEU A O 1
ATOM 1616 N N . HIS A 1 211 ? -21.730 5.809 6.143 1.00 86.44 211 HIS A N 1
ATOM 1617 C CA . HIS A 1 211 ? -21.601 7.253 5.963 1.00 86.44 211 HIS A CA 1
ATOM 1618 C C . HIS A 1 211 ? -21.206 7.653 4.530 1.00 86.44 211 HIS A C 1
ATOM 1620 O O . HIS A 1 211 ? -20.979 8.833 4.261 1.00 86.44 211 HIS A O 1
ATOM 1626 N N . ALA A 1 212 ? -21.133 6.692 3.601 1.00 85.50 212 ALA A N 1
ATOM 1627 C CA . ALA A 1 212 ? -20.778 6.938 2.207 1.00 85.50 212 ALA A CA 1
ATOM 1628 C C . ALA A 1 212 ? -21.825 7.800 1.482 1.00 85.50 212 ALA A C 1
ATOM 1630 O O . ALA A 1 212 ? -22.992 7.420 1.379 1.00 85.50 212 ALA A O 1
ATOM 1631 N N . ARG A 1 213 ? -21.398 8.909 0.866 1.00 87.19 213 ARG A N 1
ATOM 1632 C CA . ARG A 1 213 ? -22.224 9.666 -0.095 1.00 87.19 213 ARG A CA 1
ATOM 1633 C C . ARG A 1 213 ? -21.889 9.286 -1.539 1.00 87.19 213 ARG A C 1
ATOM 1635 O O . ARG A 1 213 ? -21.037 9.890 -2.183 1.00 87.19 213 ARG A O 1
ATOM 1642 N N . HIS A 1 214 ? -22.542 8.254 -2.056 1.00 83.00 214 HIS A N 1
ATOM 1643 C CA . HIS A 1 214 ? -22.288 7.784 -3.418 1.00 83.00 214 HIS A CA 1
ATOM 1644 C C . HIS A 1 214 ? -22.642 8.853 -4.462 1.00 83.00 214 HIS A C 1
ATOM 1646 O O . HIS A 1 214 ? -23.766 9.345 -4.489 1.00 83.00 214 HIS A O 1
ATOM 1652 N N . TYR A 1 215 ? -21.701 9.159 -5.362 1.00 80.56 215 TYR A N 1
ATOM 1653 C CA . TYR A 1 215 ? -21.959 10.026 -6.520 1.00 80.56 215 TYR A CA 1
ATOM 1654 C C . TYR A 1 215 ? -22.984 9.403 -7.480 1.00 80.56 215 TYR A C 1
ATOM 1656 O O . TYR A 1 215 ? -23.830 10.089 -8.044 1.00 80.56 215 TYR A O 1
ATOM 1664 N N . LYS A 1 216 ? -22.927 8.076 -7.635 1.00 83.31 216 LYS A N 1
ATOM 1665 C CA . LYS A 1 216 ? -23.880 7.284 -8.409 1.00 83.31 216 LYS A CA 1
ATOM 1666 C C . LYS A 1 216 ? -24.246 6.048 -7.604 1.00 83.31 216 LYS A C 1
ATOM 1668 O O . LYS A 1 216 ? -23.362 5.283 -7.222 1.00 83.31 216 LYS A O 1
ATOM 1673 N N . LEU A 1 217 ? -25.535 5.871 -7.337 1.00 79.88 217 LEU A N 1
ATOM 1674 C CA . LEU A 1 217 ? -26.028 4.655 -6.703 1.00 79.88 217 LEU A CA 1
ATOM 1675 C C . LEU A 1 217 ? -26.079 3.519 -7.733 1.00 79.88 217 LEU A C 1
ATOM 1677 O O . LEU A 1 217 ? -26.393 3.767 -8.904 1.00 79.88 217 LEU A O 1
ATOM 1681 N N . PRO A 1 218 ? -25.771 2.278 -7.326 1.00 76.19 218 PRO A N 1
ATOM 1682 C CA . PRO A 1 218 ? -26.017 1.127 -8.177 1.00 76.19 218 PRO A CA 1
ATOM 1683 C C . PRO A 1 218 ? -27.522 1.027 -8.469 1.00 76.19 218 PRO A C 1
ATOM 1685 O O . PRO A 1 218 ? -28.349 1.175 -7.573 1.00 76.19 218 PRO A O 1
ATOM 1688 N N . ALA A 1 219 ? -27.881 0.793 -9.735 1.00 76.94 219 ALA A N 1
ATOM 1689 C CA . ALA A 1 219 ? -29.282 0.651 -10.153 1.00 76.94 219 ALA A CA 1
ATOM 1690 C C . ALA A 1 219 ? -29.924 -0.654 -9.641 1.00 76.94 219 ALA A C 1
ATOM 1692 O O . ALA A 1 219 ? -31.144 -0.771 -9.582 1.00 76.94 219 ALA A O 1
ATOM 1693 N N . SER A 1 220 ? -29.090 -1.622 -9.266 1.00 74.69 220 SER A N 1
ATOM 1694 C CA . SER A 1 220 ? -29.459 -2.916 -8.706 1.00 74.69 220 SER A CA 1
ATOM 1695 C C . SER A 1 220 ? -28.512 -3.249 -7.559 1.00 74.69 220 SER A C 1
ATOM 1697 O O . SER A 1 220 ? -27.299 -3.109 -7.710 1.00 74.69 220 SER A O 1
ATOM 1699 N N . ASP A 1 221 ? -29.052 -3.734 -6.449 1.00 69.62 221 ASP A N 1
ATOM 1700 C CA . ASP A 1 221 ? -28.273 -4.300 -5.343 1.00 69.62 221 ASP A CA 1
ATOM 1701 C C . ASP A 1 221 ? -28.526 -5.814 -5.226 1.00 69.62 221 ASP A C 1
ATOM 1703 O O . ASP A 1 221 ? -29.473 -6.339 -5.819 1.00 69.62 221 ASP A O 1
ATOM 1707 N N . PHE A 1 222 ? -27.737 -6.535 -4.431 1.00 61.00 222 PHE A N 1
ATOM 1708 C CA . PHE A 1 222 ? -27.985 -7.947 -4.122 1.00 61.00 222 PHE A CA 1
ATOM 1709 C C . PHE A 1 222 ? -29.414 -8.186 -3.617 1.00 61.00 222 PHE A C 1
ATOM 1711 O O . PHE A 1 222 ? -30.019 -9.191 -3.975 1.00 61.00 222 PHE A O 1
ATOM 1718 N N . GLY A 1 223 ? -30.011 -7.239 -2.883 1.00 60.84 223 GLY A N 1
ATOM 1719 C CA . GLY A 1 223 ? -31.425 -7.303 -2.497 1.00 60.84 223 GLY A CA 1
ATOM 1720 C C . GLY A 1 223 ? -32.390 -7.364 -3.690 1.00 60.84 223 GLY A C 1
ATOM 1721 O O . GLY A 1 223 ? -33.358 -8.120 -3.657 1.00 60.84 223 GLY A O 1
ATOM 1722 N N . SER A 1 224 ? -32.100 -6.645 -4.780 1.00 60.81 224 SER A N 1
ATOM 1723 C CA . SER A 1 224 ? -32.898 -6.696 -6.017 1.00 60.81 224 SER A CA 1
ATOM 1724 C C . SER A 1 224 ? -32.725 -8.014 -6.784 1.00 60.81 224 SER A C 1
ATOM 1726 O O . SER A 1 224 ? -33.687 -8.516 -7.362 1.00 60.81 224 SER A O 1
ATOM 1728 N N . ILE A 1 225 ? -31.540 -8.633 -6.708 1.00 59.66 225 ILE A N 1
ATOM 1729 C CA . ILE A 1 225 ? -31.278 -9.973 -7.259 1.00 59.66 225 ILE A CA 1
ATOM 1730 C C . ILE A 1 225 ? -32.024 -11.035 -6.441 1.00 59.66 225 ILE A C 1
ATOM 1732 O O . ILE A 1 225 ? -32.705 -11.889 -7.004 1.00 59.66 225 ILE A O 1
ATOM 1736 N N . MET A 1 226 ? -31.954 -10.952 -5.110 1.00 56.38 226 MET A N 1
ATOM 1737 C CA . MET A 1 226 ? -32.626 -11.894 -4.214 1.00 56.38 226 MET A CA 1
ATOM 1738 C C . MET A 1 226 ? -34.151 -11.795 -4.327 1.00 56.38 226 MET A C 1
ATOM 1740 O O . MET A 1 226 ? -34.809 -12.827 -4.373 1.00 56.38 226 MET A O 1
ATOM 1744 N N . LEU A 1 227 ? -34.720 -10.589 -4.466 1.00 55.66 227 LEU A N 1
ATOM 1745 C CA . LEU A 1 227 ? -36.152 -10.397 -4.741 1.00 55.66 227 LEU A CA 1
ATOM 1746 C C . LEU A 1 227 ? -36.585 -11.023 -6.076 1.00 55.66 227 LEU A C 1
ATOM 1748 O O . LEU A 1 227 ? -37.654 -11.630 -6.136 1.00 55.66 227 LEU A O 1
ATOM 1752 N N . GLY A 1 228 ? -35.748 -10.943 -7.115 1.00 56.44 228 GLY A N 1
ATOM 1753 C CA . GLY A 1 228 ? -35.988 -11.627 -8.389 1.00 56.44 228 GLY A CA 1
ATOM 1754 C C . GLY A 1 228 ? -36.058 -13.151 -8.240 1.00 56.44 228 GLY A C 1
ATOM 1755 O O . GLY A 1 228 ? -36.931 -13.790 -8.823 1.00 56.44 228 GLY A O 1
ATOM 1756 N N . VAL A 1 229 ? -35.208 -13.736 -7.390 1.00 54.22 229 VAL A N 1
ATOM 1757 C CA . VAL A 1 229 ? -35.260 -15.171 -7.057 1.00 54.22 229 VAL A CA 1
ATOM 1758 C C . VAL A 1 229 ? -36.531 -15.512 -6.272 1.00 54.22 229 VAL A C 1
ATOM 1760 O O . VAL A 1 229 ? -37.160 -16.533 -6.547 1.00 54.22 229 VAL A O 1
ATOM 1763 N N . THR A 1 230 ? -36.974 -14.654 -5.349 1.00 51.06 230 THR A N 1
ATOM 1764 C CA . THR A 1 230 ? -38.225 -14.870 -4.604 1.00 51.06 230 THR A CA 1
ATOM 1765 C C . THR A 1 230 ? -39.454 -14.841 -5.516 1.00 51.06 230 THR A C 1
ATOM 1767 O O . THR A 1 230 ? -40.355 -15.656 -5.335 1.00 51.06 230 THR A O 1
ATOM 1770 N N . GLU A 1 231 ? -39.498 -13.957 -6.516 1.00 52.75 231 GLU A N 1
ATOM 1771 C CA . GLU A 1 231 ? -40.580 -13.920 -7.513 1.00 52.75 231 GLU A CA 1
ATOM 1772 C C . GLU A 1 231 ? -40.551 -15.138 -8.456 1.00 52.75 231 GLU A C 1
ATOM 1774 O O . GLU A 1 231 ? -41.603 -15.695 -8.769 1.00 52.75 231 GLU A O 1
ATOM 1779 N N . ILE A 1 232 ? -39.366 -15.647 -8.818 1.00 53.88 232 ILE A N 1
ATOM 1780 C CA . ILE A 1 232 ? -39.223 -16.918 -9.555 1.00 53.88 232 ILE A CA 1
ATOM 1781 C C . ILE A 1 232 ? -39.728 -18.103 -8.715 1.00 53.88 232 ILE A C 1
ATOM 1783 O O . ILE A 1 232 ? -40.445 -18.963 -9.229 1.00 53.88 232 ILE A O 1
ATOM 1787 N N . ILE A 1 233 ? -39.417 -18.142 -7.414 1.00 54.12 233 ILE A N 1
ATOM 1788 C CA . ILE A 1 233 ? -39.892 -19.190 -6.496 1.00 54.12 233 ILE A CA 1
ATOM 1789 C C . ILE A 1 233 ? -41.411 -19.093 -6.283 1.00 54.12 233 ILE A C 1
ATOM 1791 O O . ILE A 1 233 ? -42.087 -20.121 -6.286 1.00 54.12 233 ILE A O 1
ATOM 1795 N N . LYS A 1 234 ? -41.980 -17.885 -6.167 1.00 49.22 234 LYS A N 1
ATOM 1796 C CA . LYS A 1 234 ? -43.440 -17.684 -6.127 1.00 49.22 234 LYS A CA 1
ATOM 1797 C C . LYS A 1 234 ? -44.105 -18.125 -7.436 1.00 49.22 234 LYS A C 1
ATOM 1799 O O . LYS A 1 234 ? -45.126 -18.806 -7.389 1.00 49.22 234 LYS A O 1
ATOM 1804 N N . GLY A 1 235 ? -43.507 -17.821 -8.590 1.00 47.47 235 GLY A N 1
ATOM 1805 C CA . GLY A 1 235 ? -43.972 -18.281 -9.903 1.00 47.47 235 GLY A CA 1
ATOM 1806 C C . GLY A 1 235 ? -43.925 -19.806 -10.065 1.00 47.47 235 GLY A C 1
ATOM 1807 O O . GLY A 1 235 ? -44.868 -20.403 -10.589 1.00 47.47 235 GLY A O 1
ATOM 1808 N N . LEU A 1 236 ? -42.884 -20.467 -9.542 1.00 46.38 236 LEU A N 1
ATOM 1809 C CA . LEU A 1 236 ? -42.797 -21.931 -9.505 1.00 46.38 236 LEU A CA 1
ATOM 1810 C C . LEU A 1 236 ? -43.792 -22.556 -8.517 1.00 46.38 236 LEU A C 1
ATOM 1812 O O . LEU A 1 236 ? -44.366 -23.597 -8.825 1.00 46.38 236 LEU A O 1
ATOM 1816 N N . ALA A 1 237 ? -44.034 -21.932 -7.361 1.00 42.75 237 ALA A N 1
ATOM 1817 C CA . ALA A 1 237 ? -45.032 -22.394 -6.396 1.00 42.75 237 ALA A CA 1
ATOM 1818 C C . ALA A 1 237 ? -46.458 -22.318 -6.974 1.00 42.75 237 ALA A C 1
ATOM 1820 O O . ALA A 1 237 ? -47.252 -23.234 -6.766 1.00 42.75 237 ALA A O 1
ATOM 1821 N N . VAL A 1 238 ? -46.759 -21.291 -7.779 1.00 42.91 238 VAL A N 1
ATOM 1822 C CA . VAL A 1 238 ? -48.027 -21.181 -8.522 1.00 42.91 238 VAL A CA 1
ATOM 1823 C C . VAL A 1 238 ? -48.123 -22.233 -9.640 1.00 42.91 238 VAL A C 1
ATOM 1825 O O . VAL A 1 238 ? -49.188 -22.819 -9.828 1.00 42.91 238 VAL A O 1
ATOM 1828 N N . MET A 1 239 ? -47.021 -22.574 -10.323 1.00 40.88 239 MET A N 1
ATOM 1829 C CA . MET A 1 239 ? -47.009 -23.668 -11.312 1.00 40.88 239 MET A CA 1
ATOM 1830 C C . MET A 1 239 ? -47.077 -25.078 -10.691 1.00 40.88 239 MET A C 1
ATOM 1832 O O . MET A 1 239 ? -47.678 -25.974 -11.287 1.00 40.88 239 MET A O 1
ATOM 1836 N N . LEU A 1 240 ? -46.535 -25.295 -9.486 1.00 36.78 240 LEU A N 1
ATOM 1837 C CA . LEU A 1 240 ? -46.651 -26.574 -8.766 1.00 36.78 240 LEU A CA 1
ATOM 1838 C C . LEU A 1 240 ? -48.036 -26.794 -8.133 1.00 36.78 240 LEU A C 1
ATOM 1840 O O . LEU A 1 240 ? -48.408 -27.941 -7.879 1.00 36.78 240 LEU A O 1
ATOM 1844 N N . LEU A 1 241 ? -48.833 -25.739 -7.933 1.00 38.44 241 LEU A N 1
ATOM 1845 C CA . LEU A 1 241 ? -50.193 -25.851 -7.394 1.00 38.44 241 LEU A CA 1
ATOM 1846 C C . LEU A 1 241 ? -51.263 -26.237 -8.434 1.00 38.44 241 LEU A C 1
ATOM 1848 O O . LEU A 1 241 ? -52.342 -26.681 -8.045 1.00 38.44 241 LEU A O 1
ATOM 1852 N N . LEU A 1 242 ? -50.979 -26.173 -9.741 1.00 42.59 242 LEU A N 1
ATOM 1853 C CA . LEU A 1 242 ? -51.974 -26.470 -10.788 1.00 42.59 242 LEU A CA 1
ATOM 1854 C C . LEU A 1 242 ? -52.031 -27.940 -11.250 1.00 42.59 242 LEU A C 1
ATOM 1856 O O . LEU A 1 242 ? -52.932 -28.303 -12.002 1.00 42.59 242 LEU A O 1
ATOM 1860 N N . ARG A 1 243 ? -51.150 -28.831 -10.769 1.00 40.19 243 ARG A N 1
ATOM 1861 C CA . ARG A 1 243 ? -51.208 -30.275 -11.106 1.00 40.19 243 ARG A CA 1
ATOM 1862 C C . ARG A 1 243 ? -51.979 -31.154 -10.115 1.00 40.19 243 ARG A C 1
ATOM 1864 O O . ARG A 1 243 ? -52.167 -32.333 -10.398 1.00 40.19 243 ARG A O 1
ATOM 1871 N N . LYS A 1 244 ? -52.459 -30.620 -8.984 1.00 40.28 244 LYS A N 1
ATOM 1872 C CA . LYS A 1 244 ? -53.091 -31.432 -7.919 1.00 40.28 244 LYS A CA 1
ATOM 1873 C C . LYS A 1 244 ? -54.625 -31.387 -7.862 1.00 40.28 244 LYS A C 1
ATOM 1875 O O . LYS A 1 244 ? -55.203 -32.064 -7.021 1.00 40.28 244 LYS A O 1
ATOM 1880 N N . LEU A 1 245 ? -55.289 -30.652 -8.761 1.00 39.41 245 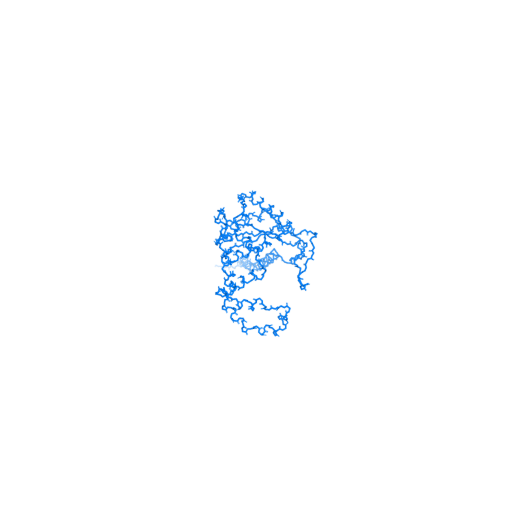LEU A N 1
ATOM 1881 C CA . LEU A 1 245 ? -56.758 -30.522 -8.778 1.00 39.41 245 LEU A CA 1
ATOM 1882 C C . LEU A 1 245 ? -57.470 -31.278 -9.916 1.00 39.41 245 LEU A C 1
ATOM 1884 O O . LEU A 1 245 ? -58.694 -31.265 -9.972 1.00 39.41 245 LEU A O 1
ATOM 1888 N N . ALA A 1 246 ? -56.746 -32.001 -10.778 1.00 40.22 246 ALA A N 1
ATOM 1889 C CA . ALA A 1 246 ? -57.349 -32.762 -11.882 1.00 40.22 246 ALA A CA 1
ATOM 1890 C C . ALA A 1 246 ? -57.667 -34.243 -11.562 1.00 40.22 246 ALA A C 1
ATOM 1892 O O . ALA A 1 246 ? -58.193 -34.939 -12.423 1.00 40.22 246 ALA A O 1
ATOM 1893 N N . SER A 1 247 ? -57.385 -34.748 -10.350 1.00 39.72 247 SER A N 1
ATOM 1894 C CA . SER A 1 247 ? -57.589 -36.172 -10.002 1.00 39.72 247 SER A CA 1
ATOM 1895 C C . SER A 1 247 ? -58.563 -36.447 -8.846 1.00 39.72 247 SER A C 1
ATOM 1897 O O . SER A 1 247 ? -58.660 -37.586 -8.397 1.00 39.72 247 SER A O 1
ATOM 1899 N N . LEU A 1 248 ? -59.325 -35.450 -8.377 1.00 38.62 248 LEU A N 1
ATOM 1900 C CA . LEU A 1 248 ? -60.238 -35.596 -7.226 1.00 38.62 248 LEU A CA 1
ATOM 1901 C C . LEU A 1 248 ? -61.741 -35.456 -7.548 1.00 38.62 248 LEU A C 1
ATOM 1903 O O . LEU A 1 248 ? -62.541 -35.283 -6.634 1.00 38.62 248 LEU A O 1
ATOM 1907 N N . SER A 1 249 ? -62.169 -35.590 -8.810 1.00 40.50 249 SER A N 1
ATOM 1908 C CA . SER A 1 249 ? -63.605 -35.580 -9.176 1.00 40.50 249 SER A CA 1
ATOM 1909 C C . SER A 1 249 ? -64.156 -36.898 -9.740 1.00 40.50 249 SER A C 1
ATOM 1911 O O . SER A 1 249 ? -65.329 -36.963 -10.103 1.00 40.50 249 SER A O 1
ATOM 1913 N N . ALA A 1 250 ? -63.374 -37.982 -9.745 1.00 39.69 250 ALA A N 1
ATOM 1914 C CA . ALA A 1 250 ? -63.801 -39.288 -10.256 1.00 39.69 250 ALA A CA 1
ATOM 1915 C C . ALA A 1 250 ? -63.879 -40.368 -9.159 1.00 39.69 250 ALA A C 1
ATOM 1917 O O . ALA A 1 250 ? -63.360 -41.462 -9.332 1.00 39.69 250 ALA A O 1
ATOM 1918 N N . CYS A 1 251 ? -64.504 -40.076 -8.011 1.00 34.22 251 CYS A N 1
ATOM 1919 C CA . CYS A 1 251 ? -64.944 -41.124 -7.076 1.00 34.22 251 CYS A CA 1
ATOM 1920 C C . CYS A 1 251 ? -66.032 -40.623 -6.105 1.00 34.22 251 CYS A C 1
ATOM 1922 O O . CYS A 1 251 ? -65.840 -40.580 -4.895 1.00 34.22 251 CYS A O 1
ATOM 1924 N N . SER A 1 252 ? -67.185 -40.186 -6.624 1.00 40.66 252 SER A N 1
ATOM 1925 C CA . SER A 1 252 ? -68.383 -39.956 -5.787 1.00 40.66 252 SER A CA 1
ATOM 1926 C C . SER A 1 252 ? -69.726 -40.207 -6.488 1.00 40.66 252 SER A C 1
ATOM 1928 O O . SER A 1 252 ? -70.778 -39.869 -5.952 1.00 40.66 252 SER A O 1
ATOM 1930 N N . LYS A 1 253 ? -69.743 -40.873 -7.650 1.00 41.84 253 LYS A N 1
ATOM 1931 C CA . LYS A 1 253 ? -70.989 -41.258 -8.340 1.00 41.84 253 LYS A CA 1
ATOM 1932 C C . LYS A 1 253 ? -71.033 -42.744 -8.692 1.00 41.84 253 LYS A C 1
ATOM 1934 O O . LYS A 1 253 ? -71.129 -43.099 -9.855 1.00 41.84 253 LYS A O 1
ATOM 1939 N N . VAL A 1 254 ? -71.009 -43.609 -7.677 1.00 42.38 254 VAL A N 1
ATOM 1940 C CA . VAL A 1 254 ? -71.586 -44.966 -7.760 1.00 42.38 254 VAL A CA 1
ATOM 1941 C C . VAL A 1 254 ? -72.198 -45.329 -6.402 1.00 42.38 254 VAL A C 1
ATOM 1943 O O . VAL A 1 254 ? -71.650 -46.115 -5.644 1.00 42.38 254 VAL A O 1
ATOM 1946 N N . LYS A 1 255 ? -73.326 -44.703 -6.057 1.00 38.78 255 LYS A N 1
ATOM 1947 C CA . LYS A 1 255 ? -74.311 -45.221 -5.089 1.00 38.78 255 LYS A CA 1
ATOM 1948 C C . LYS A 1 255 ? -75.633 -44.509 -5.354 1.00 38.78 255 LYS A C 1
ATOM 1950 O O . LYS A 1 255 ? -75.900 -43.446 -4.810 1.00 38.78 255 LYS A O 1
ATOM 1955 N N . GLY A 1 256 ? -76.421 -45.074 -6.262 1.00 41.53 256 GLY A N 1
ATOM 1956 C CA . GLY A 1 256 ? -77.738 -44.537 -6.587 1.00 41.53 256 GLY A CA 1
ATOM 1957 C C . GLY A 1 256 ? -78.220 -44.889 -7.982 1.00 41.53 256 GLY A C 1
ATOM 1958 O O . GLY A 1 256 ? -78.587 -43.983 -8.712 1.00 41.53 256 GLY A O 1
ATOM 1959 N N . GLN A 1 257 ? -78.183 -46.169 -8.361 1.00 37.00 257 GLN A N 1
ATOM 1960 C CA . GLN A 1 257 ? -79.051 -46.745 -9.396 1.00 37.00 257 GLN A CA 1
ATOM 1961 C C . GLN A 1 257 ? -78.821 -48.257 -9.453 1.00 37.00 257 GLN A C 1
ATOM 1963 O O . GLN A 1 257 ? -77.841 -48.720 -10.019 1.00 37.00 257 GLN A O 1
ATOM 1968 N N . LEU A 1 258 ? -79.711 -49.007 -8.810 1.00 34.72 258 LEU A N 1
ATOM 1969 C CA . LEU A 1 258 ? -80.130 -50.355 -9.204 1.00 34.72 258 LEU A CA 1
ATOM 1970 C C . LEU A 1 258 ? -81.401 -50.646 -8.408 1.00 34.72 258 LEU A C 1
ATOM 1972 O O . LEU A 1 258 ? -81.400 -51.234 -7.329 1.00 34.72 258 LEU A O 1
ATOM 1976 N N . GLY A 1 259 ? -82.497 -50.093 -8.927 1.00 33.22 259 GLY A N 1
ATOM 1977 C CA . GLY A 1 259 ? -83.831 -50.533 -8.574 1.00 33.22 259 GLY A CA 1
ATOM 1978 C C . GLY A 1 259 ? -84.053 -51.945 -9.109 1.00 33.22 259 GLY A C 1
ATOM 1979 O O . GLY A 1 259 ? -83.728 -52.233 -10.256 1.00 33.22 259 GLY A O 1
ATOM 1980 N N . ARG A 1 260 ? -84.580 -52.791 -8.222 1.00 39.97 260 ARG A N 1
ATOM 1981 C CA . ARG A 1 260 ? -85.404 -53.988 -8.448 1.00 39.97 260 ARG A CA 1
ATOM 1982 C C . ARG A 1 260 ? -85.643 -54.392 -9.913 1.00 39.97 260 ARG A C 1
ATOM 1984 O O . ARG A 1 260 ? -86.380 -53.714 -10.623 1.00 39.97 260 ARG A O 1
ATOM 1991 N N . SER A 1 261 ? -85.226 -55.611 -10.255 1.00 35.12 261 SER A N 1
ATOM 1992 C CA . SER A 1 261 ? -86.041 -56.497 -11.089 1.00 35.12 261 SER A CA 1
ATOM 1993 C C . SER A 1 261 ? -86.407 -57.748 -10.296 1.00 35.12 261 SER A C 1
ATOM 1995 O O . SER A 1 261 ? -85.639 -58.270 -9.495 1.00 35.12 261 SER A O 1
ATOM 1997 N N . THR A 1 262 ? -87.646 -58.142 -10.493 1.00 40.34 262 THR A N 1
ATOM 1998 C CA . THR A 1 262 ? -88.442 -59.142 -9.799 1.00 40.34 262 THR A CA 1
ATOM 1999 C C . THR A 1 262 ? -88.298 -60.561 -10.362 1.00 40.34 262 THR A C 1
ATOM 2001 O O . THR A 1 262 ? -87.934 -60.724 -11.522 1.00 40.34 262 THR A O 1
ATOM 2004 N N . PHE A 1 263 ? -88.807 -61.501 -9.556 1.00 32.78 263 PHE A N 1
ATOM 2005 C CA . PHE A 1 263 ? -89.483 -62.769 -9.875 1.00 32.78 263 PHE A CA 1
ATOM 2006 C C . PHE A 1 263 ? -88.700 -64.095 -9.856 1.00 32.78 263 PHE A C 1
ATOM 2008 O O . PHE A 1 263 ? -87.811 -64.329 -10.669 1.00 32.78 263 PHE A O 1
ATOM 2015 N N . ASN A 1 264 ? -89.258 -64.955 -8.987 1.00 37.12 264 ASN A N 1
ATOM 2016 C CA . ASN A 1 264 ? -89.179 -66.409 -8.797 1.00 37.12 264 ASN A CA 1
ATOM 2017 C C . ASN A 1 264 ? -88.030 -66.964 -7.955 1.00 37.12 264 ASN A C 1
ATOM 2019 O O . ASN A 1 264 ? -86.879 -66.999 -8.430 1.00 37.12 264 ASN A O 1
#